Protein AF-A0A965WTU4-F1 (afdb_monomer)

Secondary structure (DSSP, 8-state):
--EEEEEEEEE-TT-TTS---TTTS-TTSSEEEEEEEEETT-SS-EEEEEEEEEEE-TTSSEEEEEEETGGGHHHHHHHHTTTTTTT---EEEEE-TTS-EE-TTTHHHHHHHHHHH---EEEEEEEEEEEB-GGGBT-EEEEEEEEEEESSHHHHHHHHHHHHHHHHHHHHHHHHHHHHHHHTSPPP-----

Sequence (193 aa):
MKAEILSVDCREPSDSMLPNIRYIKDPSNDYVIIFKVRPEEHDREHDIYVPIKIAYAEDGMVDIKNSKGLKSINDTILNELGFKKAGYNPQGAFEDEQGNIIQEDEIPFWLNMEIMNKQGFRVVVFVYKTEGTGDYAGKHFFRCSRFIYPNTEAGIAYAEKEYQKQLDYLEKQPQEIKQHKQTQQPKPVKRTI

Mean predicted aligned error: 11.01 Å

Nearest PDB structures (foldseek):
  2zfj-assembly1_A  TM=2.397E-01  e=9.054E-01  Mus musculus
  2n8x-assembly1_A  TM=3.040E-01  e=5.918E+00  Pseudomonas aeruginosa PAO1
  7cum-assembly1_A  TM=2.678E-01  e=6.287E+00  Homo sapiens
  6yfl-assembly1_AB  TM=2.841E-01  e=9.606E+00  Leviviridae sp.

pLDDT: mean 71.0, std 12.83, range [36.69, 91.44]

Radius of gyration: 20.38 Å; Cα contacts (8 Å, |Δi|>4): 317; chains: 1; bounding box: 65×51×56 Å

Foldseek 3Di:
DWKWQAWKAKDQLPDPPDPPDCVSNPNQFGIKIWGFMDDPPDPDTDTQIFGKHWDADPVRHTPCVPIPRLLCVQVSVCVVVPNVVVVAAEDEFEAELVRDTDDSVVSVVVVCCCVVPVQMKIKTKGWDWDQDDDVRGPPIHIYIYIYIFTPDPVSVVSSVVVNVVVVVVVVCVVVVVVVVVVVPDDDPPPDDD

Structure (mmCIF, N/CA/C/O backbone):
data_AF-A0A965WTU4-F1
#
_entry.id   AF-A0A965WTU4-F1
#
loop_
_atom_site.group_PDB
_atom_site.id
_atom_site.type_symbol
_atom_site.label_atom_id
_atom_site.label_alt_id
_atom_site.label_comp_id
_atom_site.label_asym_id
_atom_site.label_entity_id
_atom_site.label_seq_id
_atom_site.pdbx_PDB_ins_code
_atom_site.Cartn_x
_atom_site.Cartn_y
_atom_site.Cartn_z
_atom_site.occupancy
_atom_site.B_iso_or_equiv
_atom_site.auth_seq_id
_atom_site.auth_comp_id
_atom_site.auth_asym_id
_atom_site.auth_atom_id
_atom_site.pdbx_PDB_model_num
ATOM 1 N N . MET A 1 1 ? 7.354 0.899 -13.854 1.00 63.59 1 MET A N 1
ATOM 2 C CA . MET A 1 1 ? 6.298 1.798 -13.369 1.00 63.59 1 MET A CA 1
ATOM 3 C C . MET A 1 1 ? 6.494 1.899 -11.879 1.00 63.59 1 MET A C 1
ATOM 5 O O . MET A 1 1 ? 6.286 0.906 -11.200 1.00 63.59 1 MET A O 1
ATOM 9 N N . LYS A 1 2 ? 6.973 3.032 -11.383 1.00 68.62 2 LYS A N 1
ATOM 10 C CA . LYS A 1 2 ? 7.160 3.252 -9.944 1.00 68.62 2 LYS A CA 1
ATOM 11 C C . LYS A 1 2 ? 5.969 4.048 -9.410 1.00 68.62 2 LYS A C 1
ATOM 13 O O . LYS A 1 2 ? 5.208 4.599 -10.201 1.00 68.62 2 LYS A O 1
ATOM 18 N N . ALA A 1 3 ? 5.753 4.057 -8.103 1.00 72.56 3 ALA A N 1
ATOM 19 C CA . ALA A 1 3 ? 4.704 4.861 -7.495 1.00 72.56 3 ALA A CA 1
ATOM 20 C C . ALA A 1 3 ? 5.111 5.290 -6.088 1.00 72.56 3 ALA A C 1
ATOM 22 O O . ALA A 1 3 ? 5.545 4.488 -5.275 1.00 72.56 3 ALA A O 1
ATOM 23 N N . GLU A 1 4 ? 4.943 6.553 -5.755 1.00 71.00 4 GLU A N 1
ATOM 24 C CA . GLU A 1 4 ? 5.205 7.013 -4.401 1.00 71.00 4 GLU A CA 1
ATOM 25 C C . GLU A 1 4 ? 3.899 7.144 -3.625 1.00 71.00 4 GLU A C 1
ATOM 27 O O . GLU A 1 4 ? 2.984 7.809 -4.097 1.00 71.00 4 GLU A O 1
ATOM 32 N N . ILE A 1 5 ? 3.799 6.550 -2.433 1.00 71.50 5 ILE A N 1
ATOM 33 C CA . ILE A 1 5 ? 2.727 6.882 -1.493 1.00 71.50 5 ILE A CA 1
ATOM 34 C C . ILE A 1 5 ? 3.195 8.083 -0.667 1.00 71.50 5 ILE A C 1
ATOM 36 O O . ILE A 1 5 ? 4.012 7.965 0.246 1.00 71.50 5 ILE A O 1
ATOM 40 N N . LEU A 1 6 ? 2.641 9.243 -0.996 1.00 69.06 6 LEU A N 1
ATOM 41 C CA . LEU A 1 6 ? 2.946 10.544 -0.415 1.00 69.06 6 LEU A CA 1
ATOM 42 C C . LEU A 1 6 ? 2.544 10.623 1.061 1.00 69.06 6 LEU A C 1
ATOM 44 O O . LEU A 1 6 ? 3.269 11.201 1.868 1.00 69.06 6 LEU A O 1
ATOM 48 N N . SER A 1 7 ? 1.403 10.032 1.417 1.00 72.56 7 SER A N 1
ATOM 49 C CA . SER A 1 7 ? 0.932 9.940 2.797 1.00 72.56 7 SER A CA 1
ATOM 50 C C . SER A 1 7 ? -0.044 8.785 2.984 1.00 72.56 7 SER A C 1
ATOM 52 O O . SER A 1 7 ? -0.689 8.325 2.033 1.00 72.56 7 SER A O 1
ATOM 54 N N . VAL A 1 8 ? -0.173 8.348 4.235 1.00 74.12 8 VAL A N 1
ATOM 55 C CA . VAL A 1 8 ? -1.205 7.411 4.668 1.00 74.12 8 VAL A CA 1
ATOM 56 C C . VAL A 1 8 ? -2.074 8.057 5.734 1.00 74.12 8 VAL A C 1
ATOM 58 O O . VAL A 1 8 ? -1.563 8.521 6.747 1.00 74.12 8 VAL A O 1
ATOM 61 N N . ASP A 1 9 ? -3.380 8.084 5.478 1.00 76.50 9 ASP A N 1
ATOM 62 C CA . ASP A 1 9 ? -4.404 8.584 6.398 1.00 76.50 9 ASP A CA 1
ATOM 63 C C . ASP A 1 9 ? -5.313 7.440 6.852 1.00 76.50 9 ASP A C 1
ATOM 65 O O . ASP A 1 9 ? -5.625 6.536 6.076 1.00 76.50 9 ASP A O 1
ATOM 69 N N . CYS A 1 10 ? -5.818 7.522 8.082 1.00 80.06 10 CYS A N 1
ATOM 70 C CA . CYS A 1 10 ? -6.855 6.628 8.595 1.00 80.06 10 CYS A CA 1
ATOM 71 C C . CYS A 1 10 ? -8.123 7.419 8.916 1.00 80.06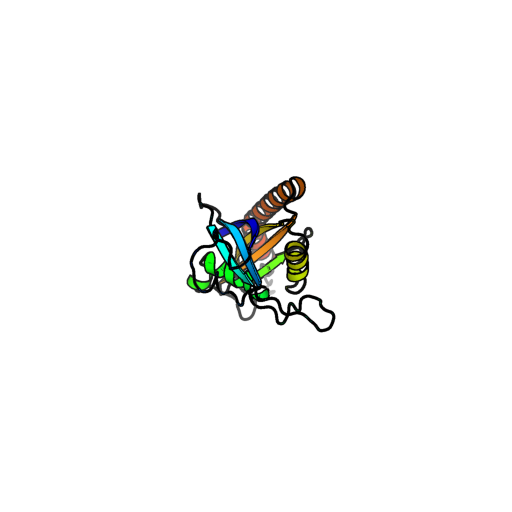 10 CYS A C 1
ATOM 73 O O . CYS A 1 10 ? -8.078 8.431 9.616 1.00 80.06 10 CYS A O 1
ATOM 75 N N . ARG A 1 11 ? -9.272 6.946 8.428 1.00 85.62 11 ARG A N 1
ATOM 76 C CA . ARG A 1 11 ? -10.581 7.565 8.680 1.00 85.62 11 ARG A CA 1
ATOM 77 C C . ARG A 1 11 ? -11.606 6.533 9.110 1.00 85.62 11 ARG A C 1
ATOM 79 O O . ARG A 1 11 ? -11.509 5.368 8.740 1.00 85.62 11 ARG A O 1
ATOM 86 N N . GLU A 1 12 ? -12.615 6.967 9.851 1.00 86.75 12 GLU A N 1
ATOM 87 C CA . GLU A 1 12 ? -13.789 6.132 10.104 1.00 86.75 12 GLU A CA 1
ATOM 88 C C . GLU A 1 12 ? -14.608 5.975 8.811 1.00 86.75 12 GLU A C 1
ATOM 90 O O . GLU A 1 12 ? -14.699 6.931 8.036 1.00 86.75 12 GLU A O 1
ATOM 95 N N . PRO A 1 13 ? -15.269 4.827 8.567 1.00 88.56 13 PRO A N 1
ATOM 96 C CA . PRO A 1 13 ? -16.118 4.637 7.381 1.00 88.56 13 PRO A CA 1
ATOM 97 C C . PRO A 1 13 ? -17.260 5.660 7.257 1.00 88.56 13 PRO A C 1
ATOM 99 O O . PRO A 1 13 ? -17.775 5.901 6.162 1.00 88.56 13 PRO A O 1
ATOM 102 N N . SER A 1 14 ? -17.654 6.259 8.382 1.00 89.12 14 SER A N 1
ATOM 103 C CA . SER A 1 14 ? -18.665 7.313 8.497 1.00 89.12 14 SER A CA 1
ATOM 104 C C . SER A 1 14 ? -18.178 8.688 8.015 1.00 89.12 14 SER A C 1
ATOM 106 O O . SER A 1 14 ? -19.013 9.569 7.794 1.00 89.12 14 SER A O 1
ATOM 108 N N . ASP A 1 15 ? -16.866 8.888 7.825 1.00 90.62 15 ASP A N 1
ATOM 109 C CA . ASP A 1 15 ? -16.281 10.187 7.484 1.00 90.62 15 ASP A CA 1
ATOM 110 C C . ASP A 1 15 ? -16.885 10.732 6.175 1.00 90.62 15 ASP A C 1
ATOM 112 O O . ASP A 1 15 ? -16.986 10.046 5.146 1.00 90.62 15 ASP A O 1
ATOM 116 N N . SER A 1 16 ? -17.338 11.986 6.217 1.00 89.94 16 SER A N 1
ATOM 117 C CA . SER A 1 16 ? -18.009 12.654 5.101 1.00 89.94 16 SER A CA 1
ATOM 118 C C . SER A 1 16 ? -17.078 12.923 3.917 1.00 89.94 16 SER A C 1
ATOM 120 O O . SER A 1 16 ? -17.563 12.996 2.790 1.00 89.94 16 SER A O 1
ATOM 122 N N . MET A 1 17 ? -15.764 12.991 4.147 1.00 87.50 17 MET A N 1
ATOM 123 C CA . MET A 1 17 ? -14.741 13.180 3.116 1.00 87.50 17 MET A CA 1
ATOM 124 C C . MET A 1 17 ? -14.465 11.906 2.311 1.00 87.50 17 MET A C 1
ATOM 126 O O . MET A 1 17 ? -13.904 11.984 1.220 1.00 87.50 17 MET A O 1
ATOM 130 N N . LEU A 1 18 ? -14.847 10.730 2.822 1.00 89.44 18 LEU A N 1
ATOM 131 C CA . LEU A 1 18 ? -14.709 9.484 2.072 1.00 89.44 18 LEU A CA 1
ATOM 132 C C . LEU A 1 18 ? -15.695 9.445 0.893 1.00 89.44 18 LEU A C 1
ATOM 134 O O . LEU A 1 18 ? -16.850 9.871 1.039 1.00 89.44 18 LEU A O 1
ATOM 138 N N . PRO A 1 19 ? -15.296 8.871 -0.258 1.00 91.44 19 PRO A N 1
ATOM 139 C CA . PRO A 1 19 ? -16.192 8.699 -1.394 1.00 91.44 19 PRO A CA 1
ATOM 140 C C . PRO A 1 19 ? -17.388 7.818 -1.012 1.00 91.44 19 PRO A C 1
ATOM 142 O O . PRO A 1 19 ? -17.275 6.889 -0.210 1.00 91.44 19 PRO A O 1
ATOM 145 N N . ASN A 1 20 ? -18.557 8.099 -1.594 1.00 89.75 20 ASN A N 1
ATOM 146 C CA . ASN A 1 20 ? -19.793 7.369 -1.297 1.00 89.75 20 ASN A CA 1
ATOM 147 C C . ASN A 1 20 ? -19.847 6.013 -2.023 1.00 89.75 20 ASN A C 1
ATOM 149 O O . ASN A 1 20 ? -20.665 5.786 -2.914 1.00 89.75 20 ASN A O 1
ATOM 153 N N . ILE A 1 21 ? -18.923 5.126 -1.660 1.00 90.75 21 ILE A N 1
ATOM 154 C CA . ILE A 1 21 ? -18.752 3.794 -2.232 1.00 90.75 21 ILE A CA 1
ATOM 155 C C . ILE A 1 21 ? -19.051 2.763 -1.144 1.00 90.75 21 ILE A C 1
ATOM 157 O O . ILE A 1 21 ? -18.452 2.788 -0.070 1.00 90.75 21 ILE A O 1
ATOM 161 N N . ARG A 1 22 ? -19.966 1.830 -1.437 1.00 87.31 22 ARG A N 1
ATOM 162 C CA . ARG A 1 22 ? -20.552 0.911 -0.445 1.00 87.31 22 ARG A CA 1
ATOM 163 C C . ARG A 1 22 ? -19.521 0.146 0.388 1.00 87.31 22 ARG A C 1
ATOM 165 O O . ARG A 1 22 ? -19.722 0.014 1.584 1.00 87.31 22 ARG A O 1
ATOM 172 N N . TYR A 1 23 ? -18.458 -0.370 -0.228 1.00 86.38 23 TYR A N 1
ATOM 173 C CA . TYR A 1 23 ? -17.460 -1.169 0.492 1.00 86.38 23 TYR A CA 1
ATOM 174 C C . TYR A 1 23 ? -16.507 -0.311 1.342 1.00 86.38 23 TYR A C 1
ATOM 176 O O . TYR A 1 23 ? -15.970 -0.799 2.330 1.00 86.38 23 TYR A O 1
ATOM 184 N N . ILE A 1 24 ? -16.307 0.959 0.969 1.00 88.75 24 ILE A N 1
ATOM 185 C CA . ILE A 1 24 ? -15.495 1.923 1.725 1.00 88.75 24 ILE A CA 1
ATOM 186 C C . ILE A 1 24 ? -16.276 2.387 2.953 1.00 88.75 24 ILE A C 1
ATOM 188 O O . ILE A 1 24 ? -15.752 2.364 4.059 1.00 88.75 24 ILE A O 1
ATOM 192 N N . LYS A 1 25 ? -17.551 2.745 2.765 1.00 88.50 25 LYS A N 1
ATOM 193 C CA . LYS A 1 25 ? -18.441 3.210 3.840 1.00 88.50 25 LYS A CA 1
ATOM 194 C C . LYS A 1 25 ? -19.176 2.081 4.567 1.00 88.50 25 LYS A C 1
ATOM 196 O O . LYS A 1 25 ? -20.210 2.326 5.183 1.00 88.50 25 LYS A O 1
ATOM 201 N N . ASP A 1 26 ? -18.695 0.842 4.465 1.00 90.19 26 ASP A N 1
ATOM 202 C CA . ASP A 1 26 ? -19.300 -0.279 5.181 1.00 90.19 26 ASP A CA 1
ATOM 203 C C . ASP A 1 26 ? -19.051 -0.090 6.691 1.00 90.19 26 ASP A C 1
ATOM 205 O O . ASP A 1 26 ? -17.892 -0.072 7.115 1.00 90.19 26 ASP A O 1
ATOM 209 N N . PRO A 1 27 ? -20.109 0.062 7.510 1.00 86.62 27 PRO A N 1
ATOM 210 C CA . PRO A 1 27 ? -19.978 0.345 8.938 1.00 86.62 27 PRO A CA 1
ATOM 211 C C . PRO A 1 27 ? -19.461 -0.853 9.746 1.00 86.62 27 PRO A C 1
ATOM 213 O O . PRO A 1 27 ? -19.238 -0.726 10.943 1.00 86.62 27 PRO A O 1
ATOM 216 N N . SER A 1 28 ? -19.313 -2.029 9.127 1.00 89.56 28 SER A N 1
ATOM 217 C CA . SER A 1 28 ? -18.683 -3.191 9.758 1.00 89.56 28 SER A CA 1
ATOM 218 C C . SER A 1 28 ? -17.153 -3.172 9.700 1.00 89.56 28 SER A C 1
ATOM 220 O O . SER A 1 28 ? -16.530 -4.061 10.289 1.00 89.56 28 SER A O 1
ATOM 222 N N . ASN A 1 29 ? -16.570 -2.204 8.982 1.00 89.94 29 ASN A N 1
ATOM 223 C CA . ASN A 1 29 ? -15.150 -1.878 9.039 1.00 89.94 29 ASN A CA 1
ATOM 224 C C . ASN A 1 29 ? -14.883 -0.948 10.226 1.00 89.94 29 ASN A C 1
ATOM 226 O O . ASN A 1 29 ? -15.713 -0.104 10.555 1.00 89.94 29 ASN A O 1
ATOM 230 N N . ASP A 1 30 ? -13.700 -1.059 10.812 1.00 86.69 30 ASP A N 1
ATOM 231 C CA . ASP A 1 30 ? -13.266 -0.174 11.892 1.00 86.69 30 ASP A CA 1
ATOM 232 C C . ASP A 1 30 ? -12.673 1.119 11.319 1.00 86.69 30 ASP A C 1
ATOM 234 O O . ASP A 1 30 ? -12.970 2.215 11.791 1.00 86.69 30 ASP A O 1
ATOM 238 N N . TYR A 1 31 ? -11.890 1.000 10.241 1.00 85.88 31 TYR A N 1
ATOM 239 C CA . TYR A 1 31 ? -11.229 2.131 9.591 1.00 85.88 31 TYR A CA 1
ATOM 240 C C . TYR A 1 31 ? -11.162 1.948 8.075 1.00 85.88 31 TYR A C 1
ATOM 242 O O . TYR A 1 31 ? -11.238 0.841 7.545 1.00 85.88 31 TYR A O 1
ATOM 250 N N . VAL A 1 32 ? -10.949 3.049 7.368 1.00 87.19 32 VAL A N 1
ATOM 251 C CA . VAL A 1 32 ? -10.505 3.081 5.979 1.00 87.19 32 VAL A CA 1
ATOM 252 C C . VAL A 1 32 ? -9.133 3.726 5.956 1.00 87.19 32 VAL A C 1
ATOM 254 O O . VAL A 1 32 ? -8.981 4.885 6.346 1.00 87.19 32 VAL A O 1
ATOM 257 N N . ILE A 1 33 ? -8.148 2.974 5.476 1.00 84.31 33 ILE A N 1
ATOM 258 C CA . ILE A 1 33 ? -6.811 3.494 5.217 1.00 84.31 33 ILE A CA 1
ATOM 259 C C . ILE A 1 33 ? -6.786 4.068 3.807 1.00 84.31 33 ILE A C 1
ATOM 261 O O . ILE A 1 33 ? -7.221 3.418 2.854 1.00 84.31 33 ILE A O 1
ATOM 265 N N . ILE A 1 34 ? -6.278 5.285 3.676 1.00 86.00 34 ILE A N 1
ATOM 266 C CA . ILE A 1 34 ? -6.146 5.999 2.415 1.00 86.00 34 ILE A CA 1
ATOM 267 C C . ILE A 1 34 ? -4.663 6.151 2.129 1.00 86.00 34 ILE A C 1
ATOM 269 O O . ILE A 1 34 ? -3.956 6.838 2.859 1.00 86.00 34 ILE A O 1
ATOM 273 N N . PHE A 1 35 ? -4.206 5.536 1.047 1.00 83.00 35 PHE A N 1
ATOM 274 C CA . PHE A 1 35 ? -2.865 5.743 0.524 1.00 83.00 35 PHE A CA 1
ATOM 275 C C . PHE A 1 35 ? -2.954 6.799 -0.576 1.00 83.00 35 PHE A C 1
ATOM 277 O O . PHE A 1 35 ? -3.576 6.555 -1.611 1.00 83.00 35 PHE A O 1
ATOM 284 N N . LYS A 1 36 ? -2.354 7.972 -0.359 1.00 84.62 36 LYS A N 1
ATOM 285 C CA . LYS A 1 36 ? -2.228 9.006 -1.394 1.00 84.62 36 LYS A CA 1
ATOM 286 C C . LYS A 1 36 ? -1.036 8.679 -2.268 1.00 84.62 36 LYS A C 1
ATOM 288 O O . LYS A 1 36 ? 0.089 8.737 -1.791 1.00 84.62 36 LYS A O 1
ATOM 293 N N . VAL A 1 37 ? -1.262 8.308 -3.521 1.00 82.44 37 VAL A N 1
ATOM 294 C CA . VAL A 1 37 ? -0.235 7.728 -4.393 1.00 82.44 37 VAL A CA 1
ATOM 295 C C . VAL A 1 37 ? -0.002 8.585 -5.624 1.00 82.44 37 VAL A C 1
ATOM 297 O O . VAL A 1 37 ? -0.946 9.021 -6.270 1.00 82.44 37 VAL A O 1
ATOM 300 N N . ARG A 1 38 ? 1.254 8.770 -6.014 1.00 80.50 38 ARG A N 1
ATOM 301 C CA . ARG A 1 38 ? 1.642 9.365 -7.289 1.00 80.50 38 ARG A CA 1
ATOM 302 C C . ARG A 1 38 ? 2.455 8.355 -8.097 1.00 80.50 38 ARG A C 1
ATOM 304 O O . ARG A 1 38 ? 3.614 8.102 -7.765 1.00 80.50 38 ARG A O 1
ATOM 311 N N . PRO A 1 39 ? 1.868 7.739 -9.133 1.00 78.38 39 PRO A N 1
ATOM 312 C CA . PRO A 1 39 ? 2.630 6.945 -10.081 1.00 78.38 39 PRO A CA 1
ATOM 313 C C . PRO A 1 39 ? 3.686 7.803 -10.790 1.00 78.38 39 PRO A C 1
ATOM 315 O O . PRO A 1 39 ? 3.459 8.969 -11.104 1.00 78.38 39 PRO A O 1
ATOM 318 N N . GLU A 1 40 ? 4.843 7.213 -11.054 1.00 70.88 40 GLU A N 1
ATOM 319 C CA . GLU A 1 40 ? 5.888 7.798 -11.890 1.00 70.88 40 GLU A CA 1
ATOM 320 C C . GLU A 1 40 ? 5.308 8.114 -13.274 1.00 70.88 40 GLU A C 1
ATOM 322 O O . GLU A 1 40 ? 4.549 7.309 -13.811 1.00 70.88 40 GLU A O 1
ATOM 327 N N . GLU A 1 41 ? 5.656 9.277 -13.834 1.00 68.50 41 GLU A N 1
ATOM 328 C CA . GLU A 1 41 ? 5.136 9.799 -15.116 1.00 68.50 41 GLU A CA 1
ATOM 329 C C . GLU A 1 41 ? 3.667 10.264 -15.089 1.00 68.50 41 GLU A C 1
ATOM 331 O O . GLU A 1 41 ? 3.143 10.705 -16.113 1.00 68.50 41 GLU A O 1
ATOM 336 N N . HIS A 1 42 ? 2.995 10.217 -13.934 1.00 71.00 42 HIS A N 1
ATOM 337 C CA . HIS A 1 42 ? 1.652 10.766 -13.768 1.00 71.00 42 HIS A CA 1
ATOM 338 C C . HIS A 1 42 ? 1.692 12.106 -13.025 1.00 71.00 42 HIS A C 1
ATOM 340 O O . HIS A 1 42 ? 2.147 12.193 -11.887 1.00 71.00 42 HIS A O 1
ATOM 346 N N . ASP A 1 43 ? 1.098 13.139 -13.626 1.00 68.75 43 ASP A N 1
ATOM 347 C CA . ASP A 1 43 ? 0.964 14.466 -13.003 1.00 68.75 43 ASP A CA 1
ATOM 348 C C . ASP A 1 43 ? -0.102 14.514 -11.889 1.00 68.75 43 ASP A C 1
ATOM 350 O O . ASP A 1 43 ? -0.319 15.557 -11.271 1.00 68.75 43 ASP A O 1
ATOM 354 N N . ARG A 1 44 ? -0.829 13.411 -11.655 1.00 75.25 44 ARG A N 1
ATOM 355 C CA . ARG A 1 44 ? -1.971 13.358 -10.732 1.00 75.25 44 ARG A CA 1
ATOM 356 C C . ARG A 1 44 ? -1.747 12.383 -9.588 1.00 75.25 44 ARG A C 1
ATOM 358 O O . ARG A 1 44 ? -1.215 11.291 -9.766 1.00 75.25 44 ARG A O 1
ATOM 365 N N . GLU A 1 45 ? -2.235 12.793 -8.426 1.00 83.56 45 GLU A N 1
ATOM 366 C CA . GLU A 1 45 ? -2.353 11.948 -7.245 1.00 83.56 45 GLU A CA 1
ATOM 367 C C . GLU A 1 45 ? -3.606 11.074 -7.337 1.00 83.56 45 GLU A C 1
ATOM 369 O O . GLU A 1 45 ? -4.641 11.468 -7.883 1.00 83.56 45 GLU A O 1
ATOM 374 N N . HIS A 1 46 ? -3.488 9.874 -6.791 1.00 85.06 46 HIS A N 1
ATOM 375 C CA . HIS A 1 46 ? -4.496 8.836 -6.767 1.00 85.06 46 HIS A CA 1
ATOM 376 C C . HIS A 1 46 ? -4.682 8.364 -5.332 1.00 85.06 46 HIS A C 1
ATOM 378 O O . HIS A 1 46 ? -3.735 7.913 -4.694 1.00 85.06 46 HIS A O 1
ATOM 384 N N . ASP A 1 47 ? -5.911 8.423 -4.839 1.00 88.31 47 ASP A N 1
ATOM 385 C CA . ASP A 1 47 ? -6.245 7.884 -3.527 1.00 88.31 47 ASP A CA 1
ATOM 386 C C . ASP A 1 47 ? -6.611 6.399 -3.668 1.00 88.31 47 ASP A C 1
ATOM 388 O O . ASP A 1 47 ? -7.539 6.035 -4.395 1.00 88.31 47 ASP A O 1
ATOM 392 N N . ILE A 1 48 ? -5.878 5.536 -2.965 1.00 87.62 48 ILE A N 1
ATOM 393 C CA . ILE A 1 48 ? -6.155 4.102 -2.863 1.00 87.62 48 ILE A CA 1
ATOM 394 C C . ILE A 1 48 ? -6.779 3.835 -1.496 1.00 87.62 48 ILE A C 1
ATOM 396 O O . ILE A 1 48 ? -6.156 4.069 -0.461 1.00 87.62 48 ILE A O 1
ATOM 400 N N . TYR A 1 49 ? -8.009 3.327 -1.495 1.00 89.19 49 TYR A N 1
ATOM 401 C CA . TYR A 1 49 ? -8.784 3.085 -0.279 1.00 89.19 49 TYR A CA 1
ATOM 402 C C . TYR A 1 49 ? -8.742 1.609 0.108 1.00 89.19 49 TYR A C 1
ATOM 404 O O . TYR A 1 49 ? -9.160 0.743 -0.665 1.00 89.19 49 TYR A O 1
ATOM 412 N N . VAL A 1 50 ? -8.301 1.323 1.330 1.00 88.19 50 VAL A N 1
ATOM 413 C CA . VAL A 1 50 ? -8.267 -0.025 1.901 1.00 88.19 50 VAL A CA 1
ATOM 414 C C . VAL A 1 50 ? -9.145 -0.050 3.153 1.00 88.19 50 VAL A C 1
ATOM 416 O O . VAL A 1 50 ? -8.725 0.430 4.205 1.00 88.19 50 VAL A O 1
ATOM 419 N N . PRO A 1 51 ? -10.372 -0.590 3.067 1.00 89.25 51 PRO A N 1
ATOM 420 C CA . PRO A 1 51 ? -11.202 -0.798 4.243 1.00 89.25 51 PRO A CA 1
ATOM 421 C C . PRO A 1 51 ? -10.601 -1.890 5.129 1.00 89.25 51 PRO A C 1
ATOM 423 O O . PRO A 1 51 ? -10.234 -2.966 4.645 1.00 89.25 51 PRO A O 1
ATOM 426 N N . ILE A 1 52 ? -10.511 -1.605 6.424 1.00 85.50 52 ILE A N 1
ATOM 427 C CA . ILE A 1 52 ? -9.906 -2.462 7.436 1.00 85.50 52 ILE A CA 1
ATOM 428 C C . ILE A 1 52 ? -10.958 -2.871 8.451 1.00 85.50 52 ILE A C 1
ATOM 430 O O . ILE A 1 52 ? -11.669 -2.036 9.008 1.00 85.50 52 ILE A O 1
ATOM 434 N N . LYS A 1 53 ? -10.986 -4.170 8.735 1.00 88.00 53 LYS A N 1
ATOM 435 C CA . LYS A 1 53 ? -11.699 -4.716 9.882 1.00 88.00 53 LYS A CA 1
ATOM 436 C C . LYS A 1 53 ? -10.698 -5.372 10.816 1.00 88.00 53 LYS A C 1
ATOM 438 O O . LYS A 1 53 ? -10.068 -6.358 10.428 1.00 88.00 53 LYS A O 1
ATOM 443 N N . ILE A 1 54 ? -10.561 -4.830 12.012 1.00 81.31 54 ILE A N 1
ATOM 444 C CA . ILE A 1 54 ? -9.648 -5.290 13.043 1.00 81.31 54 ILE A CA 1
ATOM 445 C C . ILE A 1 54 ? -10.297 -6.451 13.793 1.00 81.31 54 ILE A C 1
ATOM 447 O O . ILE A 1 54 ? -11.432 -6.387 14.261 1.00 81.31 54 ILE A O 1
ATOM 451 N N . ALA A 1 55 ? -9.560 -7.549 13.884 1.00 85.25 55 ALA A N 1
ATOM 452 C CA . ALA A 1 55 ? -9.807 -8.580 14.873 1.00 85.25 55 ALA A CA 1
ATOM 453 C C . ALA A 1 55 ? -8.880 -8.329 16.063 1.00 85.25 55 ALA A C 1
ATOM 455 O O . ALA A 1 55 ? -7.767 -7.836 15.886 1.00 85.25 55 ALA A O 1
ATOM 456 N N . TYR A 1 56 ? -9.326 -8.695 17.258 1.00 82.31 56 TYR A N 1
ATOM 457 C CA . TYR A 1 56 ? -8.519 -8.623 18.471 1.00 82.31 56 TYR A CA 1
ATOM 458 C C . TYR A 1 56 ? -8.265 -10.036 18.996 1.00 82.31 56 TYR A C 1
ATOM 460 O O . TYR A 1 56 ? -9.153 -10.891 18.935 1.00 82.31 56 TYR A O 1
ATOM 468 N N . ALA A 1 57 ? -7.050 -10.275 19.478 1.00 81.25 57 ALA A N 1
ATOM 469 C CA . ALA A 1 57 ? -6.662 -11.489 20.178 1.00 81.25 57 ALA A CA 1
ATOM 470 C C . ALA A 1 57 ? -7.169 -11.461 21.633 1.00 81.25 57 ALA A C 1
ATOM 472 O O . ALA A 1 57 ? -7.674 -10.446 22.117 1.00 81.25 57 ALA A O 1
ATOM 473 N N . GLU A 1 58 ? -7.047 -12.586 22.342 1.00 84.31 58 GLU A N 1
ATOM 474 C CA . GLU A 1 58 ? -7.520 -12.719 23.732 1.00 84.31 58 GLU A CA 1
ATOM 475 C C . GLU A 1 58 ? -6.817 -11.762 24.709 1.00 84.31 58 GLU A C 1
ATOM 477 O O . GLU A 1 58 ? -7.403 -11.362 25.713 1.00 84.31 58 GLU A O 1
ATOM 482 N N . ASP A 1 59 ? -5.584 -11.360 24.402 1.00 79.62 59 ASP A N 1
ATOM 483 C CA . ASP A 1 59 ? -4.800 -10.388 25.169 1.00 79.62 59 ASP A CA 1
ATOM 484 C C . ASP A 1 59 ? -5.159 -8.922 24.851 1.00 79.62 59 ASP A C 1
ATOM 486 O O . ASP A 1 59 ? -4.560 -8.001 25.405 1.00 79.62 59 ASP A O 1
ATOM 490 N N . GLY A 1 60 ? -6.145 -8.694 23.975 1.00 71.25 60 GLY A N 1
ATOM 491 C CA . GLY A 1 60 ? -6.588 -7.367 23.552 1.00 71.25 60 GLY A CA 1
ATOM 492 C C . GLY A 1 60 ? -5.696 -6.713 22.495 1.00 71.25 60 GLY A C 1
ATOM 493 O O . GLY A 1 60 ? -5.988 -5.592 22.074 1.00 71.25 60 GLY A O 1
ATOM 494 N N . MET A 1 61 ? -4.640 -7.388 22.032 1.00 72.62 61 MET A N 1
ATOM 495 C CA . MET A 1 61 ? -3.825 -6.912 20.917 1.00 72.62 61 MET A CA 1
ATOM 496 C C . MET A 1 61 ? -4.533 -7.139 19.581 1.00 72.62 61 MET A C 1
ATOM 498 O O . MET A 1 61 ? -5.405 -7.998 19.447 1.00 72.62 61 MET A O 1
ATOM 502 N N . VAL A 1 62 ? -4.150 -6.371 18.561 1.00 73.31 62 VAL A N 1
ATOM 503 C CA . VAL A 1 62 ? -4.657 -6.565 17.198 1.00 73.31 62 VAL A CA 1
ATOM 504 C C . VAL A 1 62 ? -4.242 -7.946 16.683 1.00 73.31 62 VAL A C 1
ATOM 506 O O . VAL A 1 62 ? -3.059 -8.234 16.508 1.00 73.31 62 VAL A O 1
ATOM 509 N N . ASP A 1 63 ? -5.228 -8.787 16.379 1.00 77.50 63 ASP A N 1
ATOM 510 C CA . ASP A 1 63 ? -5.035 -10.049 15.677 1.00 77.50 63 ASP A CA 1
ATOM 511 C C . ASP A 1 63 ? -4.958 -9.784 14.175 1.00 77.50 63 ASP A C 1
ATOM 513 O O . ASP A 1 63 ? -5.936 -9.801 13.420 1.00 77.50 63 ASP A O 1
ATOM 517 N N . ILE A 1 64 ? -3.733 -9.559 13.731 1.00 70.88 64 ILE A N 1
ATOM 518 C CA . ILE A 1 64 ? -3.356 -9.338 12.338 1.00 70.88 64 ILE A CA 1
ATOM 519 C C . ILE A 1 64 ? -3.839 -10.480 11.446 1.00 70.88 64 ILE A C 1
ATOM 521 O O . ILE A 1 64 ? -4.2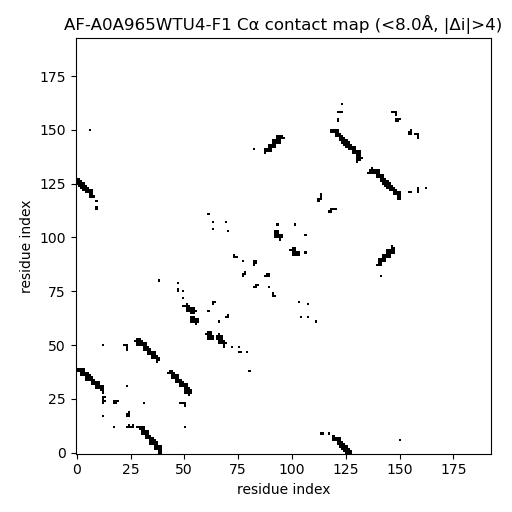50 -10.265 10.301 1.00 70.88 64 ILE A O 1
ATOM 525 N N . LYS A 1 65 ? -3.759 -11.721 11.942 1.00 72.75 65 LYS A N 1
ATOM 526 C CA . LYS A 1 65 ? -4.045 -12.898 11.130 1.00 72.75 65 LYS A CA 1
ATOM 527 C C . LYS A 1 65 ? -5.516 -12.916 10.725 1.00 72.75 65 LYS A C 1
ATOM 529 O O . LYS A 1 65 ? -5.829 -13.315 9.599 1.00 72.75 65 LYS A O 1
ATOM 534 N N . ASN A 1 66 ? -6.382 -12.487 11.630 1.00 81.44 66 ASN A N 1
ATOM 535 C CA . ASN A 1 66 ? -7.824 -12.510 11.442 1.00 81.44 66 ASN A CA 1
ATOM 536 C C . ASN A 1 66 ? -8.408 -11.149 11.032 1.00 81.44 66 ASN A C 1
ATOM 538 O O . ASN A 1 66 ? -9.554 -11.088 10.580 1.00 81.44 66 ASN A O 1
ATOM 542 N N . SER A 1 67 ? -7.612 -10.080 11.098 1.00 79.75 67 SER A N 1
ATOM 543 C CA . SER A 1 67 ? -7.971 -8.761 10.580 1.00 79.75 67 SER A CA 1
ATOM 544 C C . SER A 1 67 ? -8.060 -8.760 9.050 1.00 79.75 67 SER A C 1
ATOM 546 O O . SER A 1 67 ? -7.164 -9.228 8.341 1.00 79.75 67 SER A O 1
ATOM 548 N N . LYS A 1 68 ? -9.153 -8.214 8.515 1.00 85.25 68 LYS A N 1
ATOM 549 C CA . LYS A 1 68 ? -9.371 -8.085 7.068 1.00 85.25 68 LYS A CA 1
ATOM 550 C C . LYS A 1 68 ? -8.812 -6.763 6.559 1.00 85.25 68 LYS A C 1
ATOM 552 O O . LYS A 1 68 ? -8.788 -5.769 7.277 1.00 85.25 68 LYS A O 1
ATOM 557 N N . GLY A 1 69 ? -8.381 -6.754 5.301 1.00 80.00 69 GLY A N 1
ATOM 558 C CA . GLY A 1 69 ? -7.835 -5.567 4.645 1.00 80.00 69 GLY A CA 1
ATOM 559 C C . GLY A 1 69 ? -6.329 -5.396 4.857 1.00 80.00 69 GLY A C 1
ATOM 560 O O . GLY A 1 69 ? -5.627 -5.156 3.879 1.00 80.00 69 GLY A O 1
ATOM 561 N N . LEU A 1 70 ? -5.816 -5.633 6.074 1.00 73.50 70 LEU A N 1
ATOM 562 C CA . LEU A 1 70 ? -4.390 -5.455 6.408 1.00 73.50 70 LEU A CA 1
ATOM 563 C C . LEU A 1 70 ? -3.472 -6.337 5.551 1.00 73.50 70 LEU A C 1
ATOM 565 O O . LEU A 1 70 ? -2.547 -5.846 4.912 1.00 73.50 70 LEU A O 1
ATOM 569 N N . LYS A 1 71 ? -3.786 -7.631 5.446 1.00 71.94 71 LYS A N 1
ATOM 570 C CA . LYS A 1 71 ? -3.017 -8.586 4.626 1.00 71.94 71 LYS A CA 1
ATOM 571 C C . LYS A 1 71 ? -3.085 -8.312 3.127 1.00 71.94 71 LYS A C 1
ATOM 573 O O . LYS A 1 71 ? -2.234 -8.756 2.370 1.00 71.94 71 LYS A O 1
ATOM 578 N N . SER A 1 72 ? -4.132 -7.624 2.684 1.00 75.56 72 SER A N 1
ATOM 579 C CA . SER A 1 72 ? -4.381 -7.371 1.267 1.00 75.56 72 SER A CA 1
ATOM 580 C C . SER A 1 72 ? -3.878 -6.010 0.804 1.00 75.56 72 SER A C 1
ATOM 582 O O . SER A 1 72 ? -4.064 -5.701 -0.363 1.00 75.56 72 SER A O 1
ATOM 584 N N . ILE A 1 73 ? -3.239 -5.196 1.655 1.00 77.25 73 ILE A N 1
ATOM 585 C CA . ILE A 1 73 ? -2.731 -3.867 1.264 1.00 77.25 73 ILE A CA 1
ATOM 586 C C . ILE A 1 73 ? -1.826 -3.966 0.028 1.00 77.25 73 ILE A C 1
ATOM 588 O O . ILE A 1 73 ? -1.994 -3.192 -0.913 1.00 77.25 73 ILE A O 1
ATOM 592 N N . ASN A 1 74 ? -0.934 -4.963 -0.004 1.00 74.69 74 ASN A N 1
ATOM 593 C CA . ASN A 1 74 ? -0.049 -5.261 -1.136 1.00 74.69 74 ASN A CA 1
ATOM 594 C C . ASN A 1 74 ? -0.849 -5.406 -2.427 1.00 74.69 74 ASN A C 1
ATOM 596 O O . ASN A 1 74 ? -0.640 -4.690 -3.405 1.00 74.69 74 ASN A O 1
ATOM 600 N N . ASP A 1 75 ? -1.794 -6.334 -2.382 1.00 76.88 75 ASP A N 1
ATOM 601 C CA . ASP A 1 75 ? -2.642 -6.695 -3.500 1.00 76.88 75 ASP A CA 1
ATOM 602 C C . ASP A 1 75 ? -3.536 -5.539 -3.931 1.00 76.88 75 ASP A C 1
ATOM 604 O O . ASP A 1 75 ? -3.698 -5.323 -5.128 1.00 76.88 75 ASP A O 1
ATOM 608 N N . THR A 1 76 ? -4.089 -4.776 -2.989 1.00 82.00 76 THR A N 1
ATOM 609 C CA . THR A 1 76 ? -4.938 -3.624 -3.285 1.00 82.00 76 THR A CA 1
ATOM 610 C C . THR A 1 76 ? -4.142 -2.537 -3.992 1.00 82.00 76 THR A C 1
ATOM 612 O O . THR A 1 76 ? -4.553 -2.111 -5.067 1.00 82.00 76 THR A O 1
ATOM 615 N N . ILE A 1 77 ? -2.971 -2.150 -3.473 1.00 78.31 77 ILE A N 1
ATOM 616 C CA . ILE A 1 77 ? -2.108 -1.156 -4.126 1.00 78.31 77 ILE A CA 1
ATOM 617 C C . ILE A 1 77 ? -1.731 -1.629 -5.537 1.00 78.31 77 ILE A C 1
ATOM 619 O O . ILE A 1 77 ? -1.889 -0.892 -6.506 1.00 78.31 77 ILE A O 1
ATOM 623 N N . LEU A 1 78 ? -1.298 -2.882 -5.689 1.00 77.69 78 LEU A N 1
ATOM 624 C CA . LEU A 1 78 ? -0.906 -3.435 -6.990 1.00 77.69 78 LEU A CA 1
ATOM 625 C C . LEU A 1 78 ? -2.075 -3.535 -7.984 1.00 77.69 78 LEU A C 1
ATOM 627 O O . LEU A 1 78 ? -1.883 -3.349 -9.189 1.00 77.69 78 LEU A O 1
ATOM 631 N N . ASN A 1 79 ? -3.281 -3.834 -7.499 1.00 81.06 79 ASN A N 1
ATOM 632 C CA . ASN A 1 79 ? -4.494 -3.881 -8.312 1.00 81.06 79 ASN A CA 1
ATOM 633 C C . ASN A 1 79 ? -4.905 -2.498 -8.801 1.00 81.06 79 ASN A C 1
ATOM 635 O O . ASN A 1 79 ? -5.211 -2.346 -9.985 1.00 81.06 79 ASN A O 1
ATOM 639 N N . GLU A 1 80 ? -4.910 -1.514 -7.902 1.00 81.94 80 GLU A N 1
ATOM 640 C CA . GLU A 1 80 ? -5.281 -0.133 -8.213 1.00 81.94 80 GLU A CA 1
ATOM 641 C C . GLU A 1 80 ? -4.263 0.523 -9.153 1.00 81.94 80 GLU A C 1
ATOM 643 O O . GLU A 1 80 ? -4.648 1.237 -10.075 1.00 81.94 80 GLU A O 1
ATOM 648 N N . LEU A 1 81 ? -2.978 0.170 -9.035 1.00 77.69 81 LEU A N 1
ATOM 649 C CA . LEU A 1 81 ? -1.947 0.546 -10.010 1.00 77.69 81 LEU A CA 1
ATOM 650 C C . LEU A 1 81 ? -2.047 -0.226 -11.349 1.00 77.69 81 LEU A C 1
ATOM 652 O O . LEU A 1 81 ? -1.267 0.019 -12.263 1.00 77.69 81 LEU A O 1
ATOM 656 N N . GLY A 1 82 ? -3.007 -1.148 -11.503 1.00 73.75 82 GLY A N 1
ATOM 657 C CA . GLY A 1 82 ? -3.338 -1.798 -12.778 1.00 73.75 82 GLY A CA 1
ATOM 658 C C . GLY A 1 82 ? -2.541 -3.063 -13.120 1.00 73.75 82 GLY A C 1
ATOM 659 O O . GLY A 1 82 ? -2.753 -3.647 -14.186 1.00 73.75 82 GLY A O 1
ATOM 660 N N . PHE A 1 83 ? -1.672 -3.554 -12.233 1.00 70.56 83 PHE A N 1
ATOM 661 C CA . PHE A 1 83 ? -0.740 -4.639 -12.566 1.00 70.56 83 PHE A CA 1
ATOM 662 C C . PHE A 1 83 ? -1.399 -6.015 -12.716 1.00 70.56 83 PHE A C 1
ATOM 664 O O . PHE A 1 83 ? -1.062 -6.742 -13.654 1.00 70.56 83 PHE A O 1
ATOM 671 N N . LYS A 1 84 ? -2.369 -6.382 -11.861 1.00 68.00 84 LYS A N 1
ATOM 672 C CA . LYS A 1 84 ? -3.097 -7.660 -12.033 1.00 68.00 84 LYS A CA 1
ATOM 673 C C . LYS A 1 84 ? -3.928 -7.679 -13.318 1.00 68.00 84 LYS A C 1
ATOM 675 O O . LYS A 1 84 ? -4.013 -8.714 -13.973 1.00 68.00 84 LYS A O 1
ATOM 680 N N . LYS A 1 85 ? -4.497 -6.535 -13.726 1.00 69.56 85 LYS A N 1
ATOM 681 C CA . LYS A 1 85 ? -5.263 -6.419 -14.984 1.00 69.56 85 LYS A CA 1
ATOM 682 C C . LYS A 1 85 ? -4.387 -6.642 -16.219 1.00 69.56 85 LYS A C 1
ATOM 684 O O . LYS A 1 85 ? -4.886 -7.093 -17.242 1.00 69.56 85 LYS A O 1
ATOM 689 N N . ALA A 1 86 ? -3.087 -6.379 -16.108 1.00 66.31 86 ALA A N 1
ATOM 690 C CA . ALA A 1 86 ? -2.116 -6.612 -17.168 1.00 66.31 86 ALA A CA 1
ATOM 691 C C . ALA A 1 86 ? -1.642 -8.083 -17.271 1.00 66.31 86 ALA A C 1
ATOM 693 O O . ALA A 1 86 ? -0.759 -8.376 -18.072 1.00 66.31 86 ALA A O 1
ATOM 694 N N . GLY A 1 87 ? -2.214 -9.013 -16.490 1.00 64.94 87 GLY A N 1
ATOM 695 C CA . GLY A 1 87 ? -1.925 -10.453 -16.581 1.00 64.94 87 GLY A CA 1
ATOM 696 C C . GLY A 1 87 ? -0.599 -10.883 -15.948 1.00 64.94 87 GLY A C 1
ATOM 697 O O . GLY A 1 87 ? -0.155 -12.013 -16.145 1.00 64.94 87 GLY A O 1
ATOM 698 N N . TYR A 1 88 ? 0.039 -9.996 -15.186 1.00 66.00 88 TYR A N 1
ATOM 699 C CA . TYR A 1 88 ? 1.251 -10.303 -14.437 1.00 66.00 88 TYR A CA 1
ATOM 700 C C . TYR A 1 88 ? 0.899 -10.841 -13.048 1.00 66.00 88 TYR A C 1
ATOM 702 O O . TYR A 1 88 ? -0.165 -10.536 -12.510 1.00 66.00 88 TYR A O 1
ATOM 710 N N . ASN A 1 89 ? 1.811 -11.615 -12.454 1.00 67.06 89 ASN A N 1
ATOM 711 C CA . ASN A 1 89 ? 1.704 -12.072 -11.068 1.00 67.06 89 ASN A CA 1
ATOM 712 C C . ASN A 1 89 ? 2.621 -11.211 -10.177 1.00 67.06 89 ASN A C 1
ATOM 714 O O . ASN A 1 89 ? 3.784 -11.577 -9.983 1.00 67.06 89 ASN A O 1
ATOM 718 N N . PRO A 1 90 ? 2.180 -10.015 -9.742 1.00 67.75 90 PRO A N 1
ATOM 719 C CA . PRO A 1 90 ? 3.017 -9.127 -8.956 1.00 67.75 90 PRO A CA 1
ATOM 720 C C . PRO A 1 90 ? 3.216 -9.691 -7.545 1.00 67.75 90 PRO A C 1
ATOM 722 O O . PRO A 1 90 ? 2.275 -10.185 -6.929 1.00 67.75 90 PRO A O 1
ATOM 725 N N . GLN A 1 91 ? 4.434 -9.593 -7.026 1.00 66.25 91 GLN A N 1
ATOM 726 C CA . GLN A 1 91 ? 4.762 -9.914 -5.640 1.00 66.25 91 GLN A CA 1
ATOM 727 C C . GLN A 1 91 ? 5.274 -8.654 -4.957 1.00 66.25 91 GLN A C 1
ATOM 729 O O . GLN A 1 91 ? 6.153 -7.976 -5.488 1.00 66.25 91 GLN A O 1
ATOM 734 N N . GLY A 1 92 ? 4.702 -8.323 -3.803 1.00 64.56 92 GLY A N 1
ATOM 735 C CA . GLY A 1 92 ? 5.109 -7.177 -3.003 1.00 64.56 92 GLY A CA 1
ATOM 736 C C . GLY A 1 92 ? 5.815 -7.600 -1.727 1.00 64.56 92 GLY A C 1
ATOM 737 O O . GLY A 1 92 ? 5.374 -8.531 -1.068 1.00 64.56 92 GLY A O 1
ATOM 738 N N . ALA A 1 93 ? 6.869 -6.875 -1.385 1.00 63.56 93 ALA A N 1
ATOM 739 C CA . ALA A 1 93 ? 7.595 -6.946 -0.134 1.00 63.56 93 ALA A CA 1
ATOM 740 C C . ALA A 1 93 ? 7.707 -5.535 0.451 1.00 63.56 93 ALA A C 1
ATOM 742 O O . ALA A 1 93 ? 7.720 -4.541 -0.285 1.00 63.56 93 ALA A O 1
ATOM 743 N N . PHE A 1 94 ? 7.761 -5.454 1.773 1.00 62.81 94 PHE A N 1
ATOM 744 C CA . PHE A 1 94 ? 8.238 -4.258 2.451 1.00 62.81 94 PHE A CA 1
ATOM 745 C C . PHE A 1 94 ? 9.736 -4.409 2.670 1.00 62.81 94 PHE A C 1
ATOM 747 O O . PHE A 1 94 ? 10.226 -5.529 2.764 1.00 62.81 94 PHE A O 1
ATOM 754 N N . GLU A 1 95 ? 10.458 -3.304 2.692 1.00 61.31 95 GLU A N 1
ATOM 755 C CA . GLU A 1 95 ? 11.892 -3.266 2.931 1.00 61.31 95 GLU A CA 1
ATOM 756 C C . GLU A 1 95 ? 12.173 -2.294 4.076 1.00 61.31 95 GLU A C 1
ATOM 758 O O . GLU A 1 95 ? 11.550 -1.230 4.166 1.00 61.31 95 GLU A O 1
ATOM 763 N N . ASP A 1 96 ? 13.065 -2.693 4.980 1.00 61.09 96 ASP A N 1
ATOM 764 C CA . ASP A 1 96 ? 13.534 -1.837 6.064 1.00 61.09 96 ASP A CA 1
ATOM 765 C C . ASP A 1 96 ? 14.545 -0.804 5.543 1.00 61.09 96 ASP A C 1
ATOM 767 O O . ASP A 1 96 ? 14.918 -0.782 4.366 1.00 61.09 96 ASP A O 1
ATOM 771 N N . GLU A 1 97 ? 15.009 0.076 6.429 1.00 56.75 97 GLU A N 1
ATOM 772 C CA . GLU A 1 97 ? 16.015 1.096 6.105 1.00 56.75 97 GLU A CA 1
ATOM 773 C C . GLU A 1 97 ? 17.363 0.497 5.650 1.00 56.75 97 GLU A C 1
ATOM 775 O O . GLU A 1 97 ? 18.230 1.216 5.149 1.00 56.75 97 GLU A O 1
ATOM 780 N N . GLN A 1 98 ? 17.565 -0.809 5.837 1.00 59.28 98 GLN A N 1
ATOM 781 C CA . GLN A 1 98 ? 18.759 -1.553 5.456 1.00 59.28 98 GLN A CA 1
ATOM 782 C C . GLN A 1 98 ? 18.553 -2.383 4.174 1.00 59.28 98 GLN A C 1
ATOM 784 O O . GLN A 1 98 ? 19.495 -3.037 3.722 1.00 59.28 98 GLN A O 1
ATOM 789 N N . GLY A 1 99 ? 17.366 -2.328 3.559 1.00 58.84 99 GLY A N 1
ATOM 790 C CA . GLY A 1 99 ? 17.023 -3.070 2.345 1.00 58.84 99 GLY A CA 1
ATOM 791 C C . GLY A 1 99 ? 16.715 -4.551 2.583 1.00 58.84 99 GLY A C 1
ATOM 792 O O . GLY A 1 99 ? 16.690 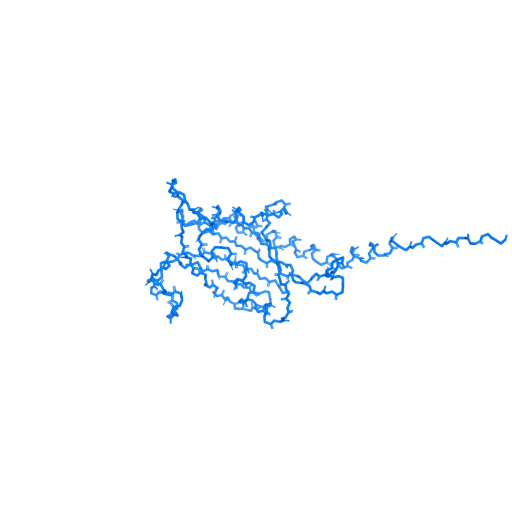-5.333 1.628 1.00 58.84 99 GLY A O 1
ATOM 793 N N . ASN A 1 100 ? 16.498 -4.974 3.832 1.00 64.31 100 ASN A N 1
ATOM 794 C CA . ASN A 1 100 ? 16.024 -6.323 4.118 1.00 64.31 100 ASN A CA 1
ATOM 795 C C . ASN A 1 100 ? 14.519 -6.389 3.908 1.00 64.31 100 ASN A C 1
ATOM 797 O O . ASN A 1 100 ? 13.789 -5.479 4.293 1.00 64.31 100 ASN A O 1
ATOM 801 N N . ILE A 1 101 ? 14.048 -7.503 3.347 1.00 63.88 101 ILE A N 1
ATOM 802 C CA . ILE A 1 101 ? 12.616 -7.752 3.213 1.00 63.88 101 ILE A CA 1
ATOM 803 C C . ILE A 1 101 ? 12.002 -7.874 4.612 1.00 63.88 101 ILE A C 1
ATOM 805 O O . ILE A 1 101 ? 12.246 -8.851 5.320 1.00 63.88 101 ILE A O 1
ATOM 809 N N . ILE A 1 102 ? 11.176 -6.892 4.957 1.00 62.41 102 ILE A N 1
ATOM 810 C CA . ILE A 1 102 ? 10.255 -6.900 6.089 1.00 62.41 102 ILE A CA 1
ATOM 811 C C . ILE A 1 102 ? 9.214 -7.976 5.803 1.00 62.41 102 ILE A C 1
ATOM 813 O O . ILE A 1 102 ? 8.537 -7.964 4.763 1.00 62.41 102 ILE A O 1
ATOM 817 N N . GLN A 1 103 ? 9.100 -8.928 6.721 1.00 59.66 103 GLN A N 1
ATOM 818 C CA . GLN A 1 103 ? 8.109 -9.986 6.596 1.00 59.66 103 GLN A CA 1
ATOM 819 C C . GLN A 1 103 ? 6.696 -9.424 6.801 1.00 59.66 103 GLN A C 1
ATOM 821 O O . GLN A 1 103 ? 6.485 -8.400 7.452 1.00 59.66 103 GLN A O 1
ATOM 826 N N . GLU A 1 104 ? 5.695 -10.052 6.175 1.00 56.53 104 GLU A N 1
ATOM 827 C CA . GLU A 1 104 ? 4.331 -9.504 6.151 1.00 56.53 104 GLU A CA 1
ATOM 828 C C . GLU A 1 104 ? 3.675 -9.375 7.539 1.00 56.53 104 GLU A C 1
ATOM 830 O O . GLU A 1 104 ? 2.661 -8.695 7.690 1.00 56.53 104 GLU A O 1
ATOM 835 N N . ASP A 1 105 ? 4.248 -10.019 8.550 1.00 57.56 105 ASP A N 1
ATOM 836 C CA . ASP A 1 105 ? 3.884 -9.949 9.961 1.00 57.56 105 ASP A CA 1
ATOM 837 C C . ASP A 1 105 ? 4.455 -8.725 10.702 1.00 57.56 105 ASP A C 1
ATOM 839 O O . ASP A 1 105 ? 3.965 -8.410 11.786 1.00 57.56 105 ASP A O 1
ATOM 843 N N . GLU A 1 106 ? 5.395 -7.979 10.112 1.00 55.97 106 GLU A N 1
ATOM 844 C CA . GLU A 1 106 ? 5.968 -6.745 10.680 1.00 55.97 106 GLU A CA 1
ATOM 845 C C . GLU A 1 106 ? 5.258 -5.461 10.198 1.00 55.97 106 GLU A C 1
ATOM 847 O O . GLU A 1 106 ? 5.084 -4.516 10.965 1.00 55.97 106 GLU A O 1
ATOM 852 N N . ILE A 1 107 ? 4.748 -5.425 8.960 1.00 56.91 107 ILE A N 1
ATOM 853 C CA . ILE A 1 107 ? 3.858 -4.360 8.417 1.00 56.91 107 ILE A CA 1
ATOM 854 C C . ILE A 1 107 ? 2.722 -3.962 9.379 1.00 56.91 107 ILE A C 1
ATOM 856 O O . ILE A 1 107 ? 2.430 -2.773 9.543 1.00 56.91 107 ILE A O 1
ATOM 860 N N . PRO A 1 108 ? 2.040 -4.920 10.021 1.00 57.47 108 PRO A N 1
ATOM 861 C CA . PRO A 1 108 ? 0.931 -4.626 10.897 1.00 57.47 108 PRO A CA 1
ATOM 862 C C . PRO A 1 108 ? 1.373 -3.957 12.199 1.00 57.47 108 PRO A C 1
ATOM 864 O O . PRO A 1 108 ? 0.556 -3.273 12.794 1.00 57.47 108 PRO A O 1
ATOM 867 N N . PHE A 1 109 ? 2.633 -4.093 12.628 1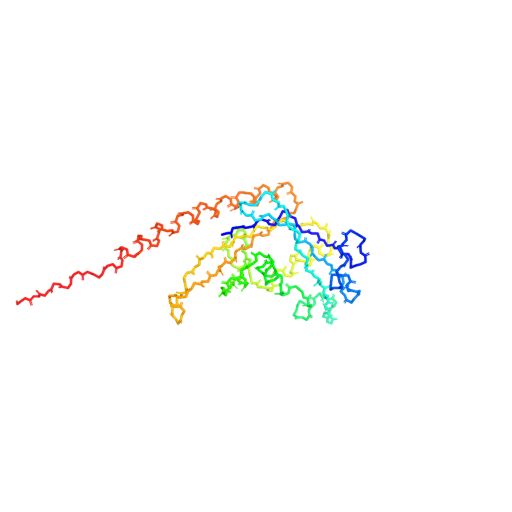.00 58.56 109 PHE A N 1
ATOM 868 C CA . PHE A 1 109 ? 3.170 -3.341 13.766 1.00 58.56 109 PHE A CA 1
ATOM 869 C C . PHE A 1 109 ? 3.256 -1.839 13.448 1.00 58.56 109 PHE A C 1
ATOM 871 O O . PHE A 1 109 ? 2.833 -1.010 14.253 1.00 58.56 109 PHE A O 1
ATOM 878 N N . TRP A 1 110 ? 3.691 -1.481 12.236 1.00 59.56 110 TRP A N 1
ATOM 879 C CA . TRP A 1 110 ? 3.711 -0.094 11.747 1.00 59.56 110 TRP A CA 1
ATOM 880 C C . TRP A 1 110 ? 2.307 0.484 11.569 1.00 59.56 110 TRP A C 1
ATOM 882 O O . TRP A 1 110 ? 2.021 1.597 12.006 1.00 59.56 110 TRP A O 1
ATOM 892 N N . LEU A 1 111 ? 1.400 -0.299 10.983 1.00 62.75 111 LEU A N 1
ATOM 893 C CA . LEU A 1 111 ? -0.012 0.070 10.877 1.00 62.75 111 LEU A CA 1
ATOM 894 C C . LEU A 1 111 ? -0.668 0.199 12.250 1.00 62.75 111 LEU A C 1
ATOM 896 O O . LEU A 1 111 ? -1.493 1.083 12.438 1.00 62.75 111 LEU A O 1
ATOM 900 N N . ASN A 1 112 ? -0.288 -0.636 13.216 1.00 60.03 112 ASN A N 1
ATOM 901 C CA . ASN A 1 112 ? -0.753 -0.516 14.591 1.00 60.03 112 ASN A CA 1
ATOM 902 C C . ASN A 1 112 ? -0.254 0.792 15.218 1.00 60.03 112 ASN A C 1
ATOM 904 O O . ASN A 1 112 ? -1.030 1.485 15.864 1.00 60.03 112 ASN A O 1
ATOM 908 N N . MET A 1 113 ? 0.997 1.195 14.969 1.00 58.19 113 MET A N 1
ATOM 909 C CA . MET A 1 113 ? 1.484 2.513 15.388 1.00 58.19 113 MET A CA 1
ATOM 910 C C . MET A 1 113 ? 0.698 3.666 14.755 1.00 58.19 113 MET A C 1
ATOM 912 O O . MET A 1 113 ? 0.400 4.633 15.454 1.00 58.19 113 MET A O 1
ATOM 916 N N . GLU A 1 114 ? 0.309 3.561 13.484 1.00 64.94 114 GLU A N 1
ATOM 917 C CA . GLU A 1 114 ? -0.547 4.562 12.841 1.00 64.94 114 GLU A CA 1
ATOM 918 C C . GLU A 1 114 ? -1.956 4.595 13.432 1.00 64.94 114 GLU A C 1
ATOM 920 O O . GLU A 1 114 ? -2.449 5.653 13.814 1.00 64.94 114 GLU A O 1
ATOM 925 N N . ILE A 1 115 ? -2.595 3.432 13.548 1.00 62.50 115 ILE A N 1
ATOM 926 C CA . ILE A 1 115 ? -3.961 3.294 14.061 1.00 62.50 115 ILE A CA 1
ATOM 927 C C . ILE A 1 115 ? -4.035 3.783 15.514 1.00 62.50 115 ILE A C 1
ATOM 929 O O . ILE A 1 115 ? -4.989 4.467 15.886 1.00 62.50 115 ILE A O 1
ATOM 933 N N . MET A 1 116 ? -3.017 3.482 16.326 1.00 59.56 116 MET A N 1
ATOM 934 C CA . MET A 1 116 ? -2.988 3.820 17.751 1.00 59.56 116 MET A CA 1
ATOM 935 C C . MET A 1 116 ? -2.531 5.259 18.018 1.00 59.56 116 MET A C 1
ATOM 937 O O . MET A 1 116 ? -3.059 5.895 18.929 1.00 59.56 116 MET A O 1
ATOM 941 N N . ASN A 1 117 ? -1.581 5.793 17.239 1.00 63.34 117 ASN A N 1
ATOM 942 C CA . ASN A 1 117 ? -0.952 7.089 17.530 1.00 63.34 117 ASN A CA 1
ATOM 943 C C . ASN A 1 117 ? -1.273 8.201 16.517 1.00 63.34 117 ASN A C 1
ATOM 945 O O . ASN A 1 117 ? -0.921 9.351 16.778 1.00 63.34 117 ASN A O 1
ATOM 949 N N . LYS A 1 118 ? -1.945 7.895 15.396 1.00 64.44 118 LYS A N 1
ATOM 950 C CA . LYS A 1 118 ? -2.320 8.842 14.324 1.00 64.44 118 LYS A CA 1
ATOM 951 C C . LYS A 1 118 ? -1.146 9.686 13.805 1.00 64.44 118 LYS A C 1
ATOM 953 O O . LYS A 1 118 ? -1.298 10.889 13.591 1.00 64.44 118 LYS A O 1
ATOM 958 N N . GLN A 1 119 ? 0.048 9.101 13.706 1.00 63.38 119 GLN A N 1
ATOM 959 C CA . GLN A 1 119 ? 1.279 9.853 13.425 1.00 63.38 119 GLN A CA 1
ATOM 960 C C . GLN A 1 119 ? 1.576 10.047 11.931 1.00 63.38 119 GLN A C 1
ATOM 962 O O . GLN A 1 119 ? 2.480 10.810 11.593 1.00 63.38 119 GLN A O 1
ATOM 967 N N . GLY A 1 120 ? 0.792 9.454 11.037 1.00 65.81 120 GLY A N 1
ATOM 968 C CA . GLY A 1 120 ? 1.068 9.360 9.612 1.00 65.81 120 GLY A CA 1
ATOM 969 C C . GLY A 1 120 ? 2.345 8.571 9.297 1.00 65.81 120 GLY A C 1
ATOM 970 O O . GLY A 1 120 ? 3.350 8.603 10.014 1.00 65.81 120 GLY A O 1
ATOM 971 N N . PHE A 1 121 ? 2.381 7.962 8.116 1.00 67.12 121 PHE A N 1
ATOM 972 C CA . PHE A 1 121 ? 3.624 7.469 7.523 1.00 67.12 121 PHE A CA 1
ATOM 973 C C . PHE A 1 121 ? 3.665 7.742 6.014 1.00 67.12 121 PHE A C 1
ATOM 975 O O . PHE A 1 121 ? 2.627 7.819 5.352 1.00 67.12 121 PHE A O 1
ATOM 982 N N . ARG A 1 122 ? 4.872 7.919 5.467 1.00 69.75 122 ARG A N 1
ATOM 983 C CA . ARG A 1 122 ? 5.143 7.994 4.023 1.00 69.75 122 ARG A CA 1
ATOM 984 C C . ARG A 1 122 ? 5.648 6.630 3.569 1.00 69.75 122 ARG A C 1
ATOM 986 O O . ARG A 1 122 ? 6.492 6.044 4.245 1.00 69.75 122 ARG A O 1
ATOM 993 N N . VAL A 1 123 ? 5.136 6.115 2.448 1.00 69.88 123 VAL A N 1
ATOM 994 C CA . VAL A 1 123 ? 5.588 4.826 1.900 1.00 69.88 123 VAL A CA 1
ATOM 995 C C . VAL A 1 123 ? 6.076 4.995 0.473 1.00 69.88 123 VAL A C 1
ATOM 997 O O . VAL A 1 123 ? 5.342 5.414 -0.409 1.00 69.88 123 VAL A O 1
ATOM 1000 N N . VAL A 1 124 ? 7.300 4.600 0.181 1.00 67.88 124 VAL A N 1
ATOM 1001 C CA . VAL A 1 124 ? 7.809 4.658 -1.192 1.00 67.88 124 VAL A CA 1
ATOM 1002 C C . VAL A 1 124 ? 7.622 3.295 -1.849 1.00 67.88 124 VAL A C 1
ATOM 1004 O O . VAL A 1 124 ? 8.105 2.311 -1.301 1.00 67.88 124 VAL A O 1
ATOM 1007 N N . VAL A 1 125 ? 6.929 3.208 -2.997 1.00 71.12 125 VAL A N 1
ATOM 1008 C CA . VAL A 1 125 ? 6.605 1.934 -3.671 1.00 71.12 125 VAL A CA 1
ATOM 1009 C C . VAL A 1 125 ? 7.307 1.802 -5.024 1.00 71.12 125 VAL A C 1
ATOM 1011 O O . VAL A 1 125 ? 6.953 2.396 -6.042 1.00 71.12 125 VAL A O 1
ATOM 1014 N N . PHE A 1 126 ? 8.276 0.907 -5.100 1.00 70.19 126 PHE A N 1
ATOM 1015 C CA . PHE A 1 126 ? 8.948 0.605 -6.356 1.00 70.19 126 PHE A CA 1
ATOM 1016 C C . PHE A 1 126 ? 8.367 -0.633 -6.988 1.00 70.19 126 PHE A C 1
ATOM 1018 O O . PHE A 1 126 ? 8.498 -1.703 -6.410 1.00 70.19 126 PHE A O 1
ATOM 1025 N N . VAL A 1 127 ? 7.804 -0.517 -8.194 1.00 71.50 127 VAL A N 1
ATOM 1026 C CA . VAL A 1 127 ? 7.392 -1.685 -8.978 1.00 71.50 127 VAL A CA 1
ATOM 1027 C C . VAL A 1 127 ? 8.272 -1.838 -10.216 1.00 71.50 127 VAL A C 1
ATOM 1029 O O . VAL A 1 127 ? 8.368 -0.956 -11.074 1.00 71.50 127 VAL A O 1
ATOM 1032 N N . TYR A 1 128 ? 8.929 -2.986 -10.334 1.00 71.12 128 TYR A N 1
ATOM 1033 C CA . TYR A 1 128 ? 9.831 -3.273 -11.444 1.00 71.12 128 TYR A CA 1
ATOM 1034 C C . TYR A 1 128 ? 9.625 -4.682 -11.986 1.00 71.12 128 TYR A C 1
ATOM 1036 O O . TYR A 1 128 ? 9.245 -5.615 -11.279 1.00 71.12 128 TYR A O 1
ATOM 10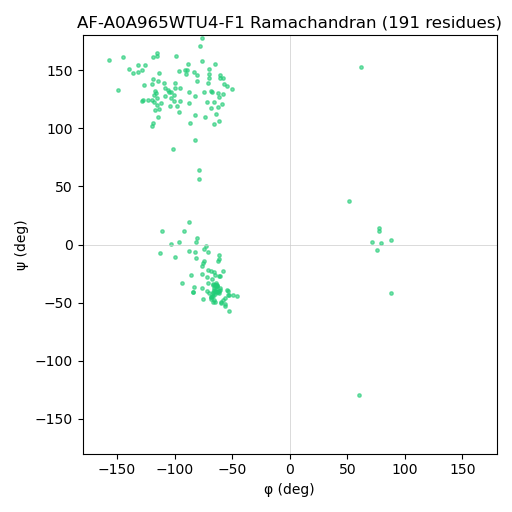44 N N . LYS A 1 129 ? 9.833 -4.822 -13.297 1.00 72.69 129 LYS A N 1
ATOM 1045 C CA . LYS A 1 129 ? 9.709 -6.097 -13.998 1.00 72.69 129 LYS A CA 1
ATOM 1046 C C . LYS A 1 129 ? 10.921 -6.961 -13.661 1.00 72.69 129 LYS A C 1
ATOM 1048 O O . LYS A 1 129 ? 12.054 -6.513 -13.796 1.00 72.69 129 LYS A O 1
ATOM 1053 N N . THR A 1 130 ? 10.684 -8.207 -13.282 1.00 71.75 130 THR A N 1
ATOM 1054 C CA . THR A 1 130 ? 11.723 -9.213 -13.063 1.00 71.75 130 THR A CA 1
ATOM 1055 C C . THR A 1 130 ? 11.426 -10.462 -13.889 1.00 71.75 130 THR A C 1
ATOM 1057 O O . THR A 1 130 ? 10.279 -10.721 -14.266 1.00 71.75 1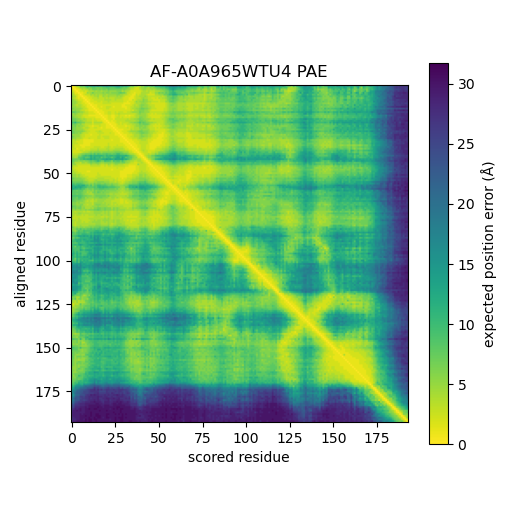30 THR A O 1
ATOM 1060 N N . GLU A 1 131 ? 12.459 -11.225 -14.220 1.00 72.69 131 GLU A N 1
ATOM 1061 C CA . GLU A 1 131 ? 12.317 -12.526 -14.870 1.00 72.69 131 GLU A CA 1
ATOM 1062 C C . GLU A 1 131 ? 12.341 -13.620 -13.802 1.00 72.69 131 GLU A C 1
ATOM 1064 O O . GLU A 1 131 ? 13.159 -13.581 -12.882 1.00 72.69 131 GLU A O 1
ATOM 1069 N N . GLY A 1 132 ? 11.420 -14.579 -13.899 1.00 64.19 132 GLY A N 1
ATOM 1070 C CA . GLY A 1 132 ? 11.401 -15.720 -12.995 1.00 64.19 132 GLY A CA 1
ATOM 1071 C C . GLY A 1 132 ? 12.634 -16.597 -13.167 1.00 64.19 132 GLY A C 1
ATOM 1072 O O . GLY A 1 132 ? 13.249 -16.648 -14.231 1.00 64.19 132 GLY A O 1
ATOM 1073 N N . THR A 1 133 ? 12.977 -17.320 -12.110 1.00 71.38 133 THR A N 1
ATOM 1074 C CA . THR A 1 133 ? 14.063 -18.304 -12.102 1.00 71.38 133 THR A CA 1
ATOM 1075 C C . THR A 1 133 ? 13.498 -19.709 -11.860 1.00 71.38 133 THR A C 1
ATOM 1077 O O . THR A 1 133 ? 12.339 -19.863 -11.467 1.00 71.38 133 THR A O 1
ATOM 1080 N N . GLY A 1 134 ? 14.292 -20.751 -12.136 1.00 75.88 134 GLY A N 1
ATOM 1081 C CA . GLY A 1 134 ? 13.873 -22.149 -11.958 1.00 75.88 134 GLY A CA 1
ATOM 1082 C C . GLY A 1 134 ? 12.655 -22.513 -12.814 1.00 75.88 134 GLY A C 1
ATOM 1083 O O . GLY A 1 134 ? 12.622 -22.201 -14.004 1.00 75.88 134 GLY A O 1
ATOM 1084 N N . ASP A 1 135 ? 11.629 -23.102 -12.194 1.00 67.44 135 ASP A N 1
ATOM 1085 C CA . ASP A 1 135 ? 10.361 -23.502 -12.837 1.00 67.44 135 ASP A CA 1
ATOM 1086 C C . ASP A 1 135 ? 9.566 -22.329 -13.450 1.00 67.44 135 ASP A C 1
ATOM 1088 O O . ASP A 1 135 ? 8.575 -22.516 -14.164 1.00 67.44 135 ASP A O 1
ATOM 1092 N N . TYR A 1 136 ? 9.996 -21.096 -13.176 1.00 61.62 136 TYR A N 1
ATOM 1093 C CA . TYR A 1 136 ? 9.398 -19.866 -13.682 1.00 61.62 136 TYR A CA 1
ATOM 1094 C C . TYR A 1 136 ? 10.292 -19.127 -14.694 1.00 61.62 136 TYR A C 1
ATOM 1096 O O . TYR A 1 136 ? 9.984 -17.987 -15.045 1.00 61.62 136 TYR A O 1
ATOM 1104 N N . ALA A 1 137 ? 11.370 -19.753 -15.181 1.00 71.94 137 ALA A N 1
ATOM 1105 C CA . ALA A 1 137 ? 12.234 -19.193 -16.222 1.00 71.94 137 ALA A CA 1
ATOM 1106 C C . ALA A 1 137 ? 11.440 -18.785 -17.480 1.00 71.94 137 ALA A C 1
ATOM 1108 O O . ALA A 1 137 ? 10.537 -19.498 -17.920 1.00 71.94 137 ALA A O 1
ATOM 1109 N N . GLY A 1 138 ? 11.751 -17.613 -18.046 1.00 64.56 138 GLY A N 1
ATOM 1110 C CA . GLY A 1 138 ? 11.043 -17.043 -19.200 1.00 64.56 138 GLY A CA 1
ATOM 1111 C C . GLY A 1 138 ? 9.673 -16.424 -18.890 1.00 64.56 138 GLY A C 1
ATOM 1112 O O . GLY A 1 138 ? 9.064 -15.819 -19.773 1.00 64.56 138 GLY A O 1
ATOM 1113 N N . LYS A 1 139 ? 9.178 -16.525 -17.648 1.00 66.44 139 LYS A N 1
ATOM 1114 C CA . LYS A 1 139 ? 8.001 -15.774 -17.190 1.00 66.44 139 LYS A CA 1
ATOM 1115 C C . LYS A 1 139 ? 8.436 -14.435 -16.608 1.00 66.44 139 LYS A C 1
ATOM 1117 O O . LYS A 1 139 ? 9.487 -14.318 -15.980 1.00 66.44 139 LYS A O 1
ATOM 1122 N N . HIS A 1 140 ? 7.598 -13.424 -16.790 1.00 67.44 140 HIS A N 1
ATOM 1123 C CA . HIS A 1 140 ? 7.830 -12.098 -16.239 1.00 67.44 140 HIS A CA 1
ATOM 1124 C C . HIS A 1 140 ? 6.908 -11.832 -15.058 1.00 67.44 140 HIS A C 1
ATOM 1126 O O . HIS A 1 140 ? 5.698 -12.042 -15.137 1.00 67.44 140 HIS A O 1
ATOM 1132 N N . PHE A 1 141 ? 7.496 -11.325 -13.985 1.00 65.19 141 PHE A N 1
ATOM 1133 C CA . PHE A 1 141 ? 6.811 -10.938 -12.763 1.00 65.19 141 PHE A CA 1
ATOM 1134 C C . PHE A 1 141 ? 7.028 -9.450 -12.530 1.00 65.19 141 PHE A C 1
ATOM 1136 O O . PHE A 1 141 ? 7.964 -8.856 -13.070 1.00 65.19 141 PHE A O 1
ATOM 1143 N N . PHE A 1 142 ? 6.182 -8.854 -11.703 1.00 67.62 142 PHE A N 1
ATOM 1144 C CA . PHE A 1 142 ? 6.490 -7.566 -11.101 1.00 67.62 142 PHE A CA 1
ATOM 1145 C C . PHE A 1 142 ? 6.912 -7.805 -9.662 1.00 67.62 142 PHE A C 1
ATOM 1147 O O . PHE A 1 142 ? 6.241 -8.533 -8.935 1.00 67.62 142 PHE A O 1
ATOM 1154 N N . ARG A 1 143 ? 8.026 -7.209 -9.258 1.00 66.50 143 ARG A N 1
ATOM 1155 C CA . ARG A 1 143 ? 8.386 -7.081 -7.850 1.00 66.50 143 ARG A CA 1
ATOM 1156 C C . ARG A 1 143 ? 8.017 -5.694 -7.385 1.00 66.50 143 ARG A C 1
ATOM 1158 O O . ARG A 1 143 ? 8.202 -4.734 -8.126 1.00 66.50 143 ARG A O 1
ATOM 1165 N N . CYS A 1 144 ? 7.481 -5.628 -6.181 1.00 67.12 144 CYS A N 1
ATOM 1166 C CA . CYS A 1 144 ? 7.156 -4.404 -5.491 1.00 67.12 144 CYS A CA 1
ATOM 1167 C C . CYS A 1 144 ? 7.987 -4.330 -4.211 1.00 67.12 144 CYS A C 1
ATOM 1169 O O . CYS A 1 144 ? 7.859 -5.215 -3.375 1.00 67.12 144 CYS A O 1
ATOM 1171 N N . SER A 1 145 ? 8.773 -3.275 -4.048 1.00 66.50 145 SER A N 1
ATOM 1172 C CA . SER A 1 145 ? 9.498 -2.956 -2.813 1.00 66.50 145 SER A CA 1
ATOM 1173 C C . SER A 1 145 ? 8.832 -1.752 -2.160 1.00 66.50 145 SER A C 1
ATOM 1175 O O . SER A 1 145 ? 8.483 -0.805 -2.870 1.00 66.50 145 SER A O 1
ATOM 1177 N N . ARG A 1 146 ? 8.605 -1.787 -0.843 1.00 72.88 146 ARG A N 1
ATOM 1178 C CA . ARG A 1 146 ? 7.966 -0.687 -0.108 1.00 72.88 146 ARG A CA 1
ATOM 1179 C C . ARG A 1 146 ? 8.774 -0.259 1.090 1.00 72.88 146 ARG A C 1
ATOM 1181 O O . ARG A 1 146 ? 8.977 -1.064 1.986 1.00 72.88 146 ARG A O 1
ATOM 1188 N N . PHE A 1 147 ? 9.123 1.011 1.140 1.00 69.62 147 PHE A N 1
ATOM 1189 C CA . PHE A 1 147 ? 9.891 1.579 2.238 1.00 69.62 147 PHE A CA 1
ATOM 1190 C C . PHE A 1 147 ? 8.990 2.468 3.082 1.00 69.62 147 PHE A C 1
ATOM 1192 O O . PHE A 1 147 ? 8.316 3.325 2.518 1.00 69.62 147 PHE A O 1
ATOM 1199 N N . ILE A 1 148 ? 8.945 2.258 4.397 1.00 71.88 148 ILE A N 1
ATOM 1200 C CA . ILE A 1 148 ? 8.074 3.005 5.315 1.00 71.88 148 ILE A CA 1
ATOM 1201 C C . ILE A 1 148 ? 8.913 4.017 6.094 1.00 71.88 148 ILE A C 1
ATOM 1203 O O . ILE A 1 148 ? 9.919 3.650 6.691 1.00 71.88 148 ILE A O 1
ATOM 1207 N N . TYR A 1 149 ? 8.459 5.269 6.142 1.00 73.69 149 TYR A N 1
ATOM 1208 C CA . TYR A 1 149 ? 9.085 6.340 6.916 1.00 73.69 149 TYR A CA 1
ATOM 1209 C C . TYR A 1 149 ? 8.040 7.096 7.744 1.00 73.69 149 TYR A C 1
ATOM 1211 O O . TYR A 1 149 ? 6.903 7.255 7.292 1.00 73.69 149 TYR A O 1
ATOM 1219 N N . PRO A 1 150 ? 8.396 7.626 8.927 1.00 71.06 150 PRO A N 1
ATOM 1220 C CA . PRO A 1 150 ? 7.510 8.507 9.685 1.00 71.06 150 PRO A CA 1
ATOM 1221 C C . PRO A 1 150 ? 7.110 9.740 8.867 1.00 71.06 150 PRO A C 1
ATOM 1223 O O . PRO A 1 150 ? 7.950 10.308 8.165 1.00 71.06 150 PRO A O 1
ATOM 1226 N N . ASN A 1 151 ? 5.870 10.221 9.006 1.00 72.94 151 ASN A N 1
ATOM 1227 C CA . ASN A 1 151 ? 5.412 11.438 8.325 1.00 72.94 151 ASN A CA 1
ATOM 1228 C C . ASN A 1 151 ? 5.905 12.727 9.020 1.00 72.94 151 ASN A C 1
ATOM 1230 O O . ASN A 1 151 ? 5.134 13.584 9.444 1.00 72.94 151 ASN A O 1
ATOM 1234 N N . THR A 1 152 ? 7.223 12.843 9.171 1.00 75.56 152 THR A N 1
ATOM 1235 C CA . THR A 1 152 ? 7.924 14.021 9.698 1.00 75.56 152 THR A CA 1
ATOM 1236 C C . THR A 1 152 ? 8.809 14.617 8.608 1.00 75.56 152 THR A C 1
ATOM 1238 O O . THR A 1 152 ? 9.157 13.920 7.659 1.00 75.56 152 THR A O 1
ATOM 1241 N N . GLU A 1 153 ? 9.242 15.874 8.743 1.00 79.19 153 GLU A N 1
ATOM 1242 C CA . GLU A 1 153 ? 10.177 16.488 7.780 1.00 79.19 153 GLU A CA 1
ATOM 1243 C C . GLU A 1 153 ? 11.446 15.642 7.572 1.00 79.19 153 GLU A C 1
ATOM 1245 O O . GLU A 1 153 ? 11.908 15.464 6.445 1.00 79.19 153 GLU A O 1
ATOM 1250 N N . ALA A 1 154 ? 11.978 15.058 8.651 1.00 78.62 154 ALA A N 1
ATOM 1251 C CA . ALA A 1 154 ? 13.142 14.180 8.594 1.00 78.62 154 ALA A CA 1
ATOM 1252 C C . ALA A 1 154 ? 12.842 12.857 7.871 1.00 78.62 154 ALA A C 1
ATOM 1254 O O . ALA A 1 154 ? 13.632 12.431 7.029 1.00 78.62 154 ALA A O 1
ATOM 1255 N N . GLY A 1 155 ? 11.698 12.228 8.165 1.00 73.25 155 GLY A N 1
ATOM 1256 C CA . GLY A 1 155 ? 11.266 11.002 7.488 1.00 73.25 155 GLY A CA 1
ATOM 1257 C C . GLY A 1 155 ? 10.989 11.224 5.999 1.00 73.25 155 GLY A C 1
ATOM 1258 O O . GLY A 1 155 ? 11.392 10.412 5.174 1.00 73.25 155 GLY A O 1
ATOM 1259 N N . ILE A 1 156 ? 10.411 12.374 5.643 1.00 74.06 156 ILE A N 1
ATOM 1260 C CA . ILE A 1 156 ? 10.209 12.822 4.259 1.00 74.06 156 ILE A CA 1
ATOM 1261 C C . ILE A 1 156 ? 11.544 12.946 3.518 1.00 74.06 156 ILE A C 1
ATOM 1263 O O . ILE A 1 156 ? 11.691 12.399 2.427 1.00 74.06 156 ILE A O 1
ATOM 1267 N N . ALA A 1 157 ? 12.529 13.630 4.103 1.00 79.56 157 ALA A N 1
ATOM 1268 C CA . ALA A 1 157 ? 13.842 13.781 3.481 1.00 79.56 157 ALA A CA 1
ATOM 1269 C C . ALA A 1 157 ? 14.562 12.430 3.306 1.00 79.56 157 ALA A C 1
ATOM 1271 O O . ALA A 1 157 ? 15.274 12.225 2.321 1.00 79.56 157 ALA A O 1
ATOM 1272 N N . TYR A 1 158 ? 14.368 11.500 4.246 1.00 79.12 158 TYR A N 1
ATOM 1273 C CA . TYR A 1 158 ? 14.906 10.144 4.147 1.00 79.12 158 TYR A CA 1
ATOM 1274 C C . TYR A 1 158 ? 14.238 9.340 3.031 1.00 79.12 158 TYR A C 1
ATOM 1276 O O . TYR A 1 158 ? 14.940 8.727 2.227 1.00 79.12 158 TYR A O 1
ATOM 1284 N N . ALA A 1 159 ? 12.908 9.408 2.940 1.00 74.25 159 ALA A N 1
ATOM 1285 C CA . ALA A 1 159 ? 12.131 8.771 1.884 1.00 74.25 159 ALA A CA 1
ATOM 1286 C C . ALA A 1 159 ? 12.599 9.218 0.493 1.00 74.25 159 ALA A C 1
ATOM 1288 O O . ALA A 1 159 ? 12.851 8.381 -0.369 1.00 74.25 159 ALA A O 1
ATOM 1289 N N . GLU A 1 160 ? 12.803 10.523 0.301 1.00 77.44 160 GLU A N 1
ATOM 1290 C CA . GLU A 1 160 ? 13.283 11.098 -0.962 1.00 77.44 160 GLU A CA 1
ATOM 1291 C C . GLU A 1 160 ? 14.688 10.588 -1.333 1.00 77.44 160 GLU A C 1
ATOM 1293 O O . GLU A 1 160 ? 14.983 10.254 -2.482 1.00 77.44 160 GLU A O 1
ATOM 1298 N N . LYS A 1 161 ? 15.576 10.485 -0.339 1.00 82.31 161 LYS A N 1
ATOM 1299 C CA . LYS A 1 161 ? 16.945 10.003 -0.537 1.00 82.31 161 LYS A CA 1
ATOM 1300 C C . LYS A 1 161 ? 16.986 8.520 -0.902 1.00 82.31 161 LYS A C 1
ATOM 1302 O O . LYS A 1 161 ? 17.733 8.140 -1.804 1.00 82.31 161 LYS A O 1
ATOM 1307 N N . GLU A 1 162 ? 16.229 7.684 -0.197 1.00 74.94 162 GLU A N 1
ATOM 1308 C CA . GLU A 1 162 ? 16.129 6.255 -0.510 1.00 74.94 162 GLU A CA 1
ATOM 1309 C C . GLU A 1 162 ? 15.429 6.033 -1.849 1.00 74.94 162 GLU A C 1
ATOM 1311 O O . GLU A 1 162 ? 15.857 5.180 -2.630 1.00 74.94 162 GLU A O 1
ATOM 1316 N N . TYR A 1 163 ? 14.449 6.882 -2.181 1.00 74.62 163 TYR A N 1
ATOM 1317 C CA . TYR A 1 163 ? 13.839 6.878 -3.499 1.00 74.62 163 TYR A CA 1
ATOM 1318 C C . TYR A 1 163 ? 14.904 7.060 -4.593 1.00 74.62 163 TYR A C 1
ATOM 1320 O O . TYR A 1 163 ? 15.024 6.228 -5.495 1.00 74.62 163 TYR A O 1
ATOM 1328 N N . GLN A 1 164 ? 15.759 8.079 -4.463 1.00 76.88 164 GLN A N 1
ATOM 1329 C CA . GLN A 1 164 ? 16.828 8.337 -5.429 1.00 76.88 164 GLN A CA 1
ATOM 1330 C C . GLN A 1 164 ? 17.862 7.200 -5.510 1.00 76.88 164 GLN A C 1
ATOM 1332 O O . GLN A 1 164 ? 18.276 6.820 -6.603 1.00 76.88 164 GLN A O 1
ATOM 1337 N N . LYS A 1 165 ? 18.265 6.606 -4.382 1.00 79.06 165 LYS A N 1
ATOM 1338 C CA . LYS A 1 165 ? 19.204 5.468 -4.393 1.00 79.06 165 LYS A CA 1
ATOM 1339 C C . LYS A 1 165 ? 18.643 4.259 -5.137 1.00 79.06 165 LYS A C 1
ATOM 1341 O O . LYS A 1 165 ? 19.372 3.599 -5.878 1.00 79.06 165 LYS A O 1
ATOM 1346 N N . GLN A 1 166 ? 17.361 3.965 -4.939 1.00 74.06 166 GLN A N 1
ATOM 1347 C CA . GLN A 1 166 ? 16.723 2.824 -5.582 1.00 74.06 166 GLN A CA 1
ATOM 1348 C C . GLN A 1 166 ? 16.528 3.059 -7.083 1.00 74.06 166 GLN A C 1
ATOM 1350 O O . GLN A 1 166 ? 16.659 2.120 -7.872 1.00 74.06 166 GLN A O 1
ATOM 1355 N N . LEU A 1 167 ? 16.293 4.310 -7.500 1.00 72.12 167 LEU A N 1
ATOM 1356 C CA . LEU A 1 167 ? 16.358 4.696 -8.911 1.00 72.12 167 LEU A CA 1
ATOM 1357 C C . LEU A 1 167 ? 17.728 4.361 -9.511 1.00 72.12 167 LEU A C 1
ATOM 1359 O O . LEU A 1 167 ? 17.794 3.616 -10.492 1.00 72.12 167 LEU A O 1
ATOM 1363 N N . ASP A 1 168 ? 18.807 4.819 -8.875 1.00 78.94 168 ASP A N 1
ATOM 1364 C CA . ASP A 1 168 ? 20.174 4.583 -9.346 1.00 78.94 168 ASP A CA 1
ATOM 1365 C C . ASP A 1 168 ? 20.516 3.081 -9.417 1.00 78.94 168 ASP A C 1
ATOM 1367 O O . ASP A 1 168 ? 21.232 2.638 -10.319 1.00 78.94 168 ASP A O 1
ATOM 1371 N N . TYR A 1 169 ? 20.028 2.277 -8.465 1.00 73.12 169 TYR A N 1
ATOM 1372 C CA . TYR A 1 169 ? 20.212 0.822 -8.459 1.00 73.12 169 TYR A CA 1
ATOM 1373 C C . TYR A 1 169 ? 19.489 0.144 -9.632 1.00 73.12 169 TYR A C 1
ATOM 1375 O O . TYR A 1 169 ? 20.081 -0.659 -10.360 1.00 73.12 169 TYR A O 1
ATOM 1383 N N . LEU A 1 170 ? 18.219 0.490 -9.858 1.00 68.06 170 LEU A N 1
ATOM 1384 C CA . LEU A 1 170 ? 17.421 -0.076 -10.948 1.00 68.06 170 LEU A CA 1
ATOM 1385 C C . LEU A 1 170 ? 17.977 0.296 -12.329 1.00 68.06 170 LEU A C 1
ATOM 1387 O O . LEU A 1 170 ? 17.918 -0.521 -13.249 1.00 68.06 170 LEU A O 1
ATOM 1391 N N . GLU A 1 171 ? 18.563 1.484 -12.481 1.00 70.75 171 GLU A N 1
ATOM 1392 C CA . GLU A 1 171 ? 19.249 1.888 -13.715 1.00 70.75 171 GLU A CA 1
ATOM 1393 C C . GLU A 1 171 ? 20.530 1.081 -13.985 1.00 70.75 171 GLU A C 1
ATOM 1395 O O . GLU A 1 171 ? 20.889 0.850 -15.144 1.00 70.75 171 GLU A O 1
ATOM 1400 N N . LYS A 1 172 ? 21.205 0.600 -12.932 1.00 69.94 172 LYS A N 1
ATOM 1401 C CA . LYS A 1 172 ? 22.441 -0.200 -13.023 1.00 69.94 172 LYS A CA 1
ATOM 1402 C C . LYS A 1 172 ? 22.192 -1.700 -13.203 1.00 69.94 172 LYS A C 1
ATOM 1404 O O . LYS A 1 172 ? 23.011 -2.370 -13.839 1.00 69.94 172 LYS A O 1
ATOM 1409 N N . GLN A 1 173 ? 21.051 -2.232 -12.755 1.00 64.00 173 GLN A N 1
ATOM 1410 C CA . GLN A 1 173 ? 20.695 -3.656 -12.910 1.00 64.00 173 GLN A CA 1
ATOM 1411 C C . GLN A 1 173 ? 20.864 -4.223 -14.340 1.00 64.00 173 GLN A C 1
ATOM 1413 O O . GLN A 1 173 ? 21.418 -5.318 -14.489 1.00 64.00 173 GLN A O 1
ATOM 1418 N N . PRO A 1 174 ? 20.456 -3.529 -15.425 1.00 57.66 174 PRO A N 1
ATOM 1419 C CA . PRO A 1 174 ? 20.658 -4.013 -16.790 1.00 57.66 174 PRO A CA 1
ATOM 1420 C C . PRO A 1 174 ? 22.133 -4.219 -17.162 1.00 57.66 174 PRO A C 1
ATOM 1422 O O . PRO A 1 174 ? 22.432 -5.032 -18.041 1.00 57.66 174 PRO A O 1
ATOM 1425 N N . GLN A 1 175 ? 23.057 -3.484 -16.535 1.00 51.00 175 GLN A N 1
ATOM 1426 C CA . GLN A 1 175 ? 24.497 -3.577 -16.787 1.00 51.00 175 GLN A CA 1
ATOM 1427 C C . GLN A 1 175 ? 25.139 -4.712 -15.981 1.00 51.00 175 GLN A C 1
ATOM 1429 O O . GLN A 1 175 ? 25.927 -5.478 -16.538 1.00 51.00 175 GLN A O 1
ATOM 1434 N N . GLU A 1 176 ? 24.736 -4.894 -14.724 1.00 45.62 176 GLU A N 1
ATOM 1435 C CA . GLU A 1 176 ? 25.223 -5.982 -13.864 1.00 45.62 176 GLU A CA 1
ATOM 1436 C C . GLU A 1 176 ? 24.766 -7.361 -14.367 1.00 45.62 176 GLU A C 1
ATOM 1438 O O . GLU A 1 176 ? 25.569 -8.292 -14.448 1.00 45.62 176 GLU A O 1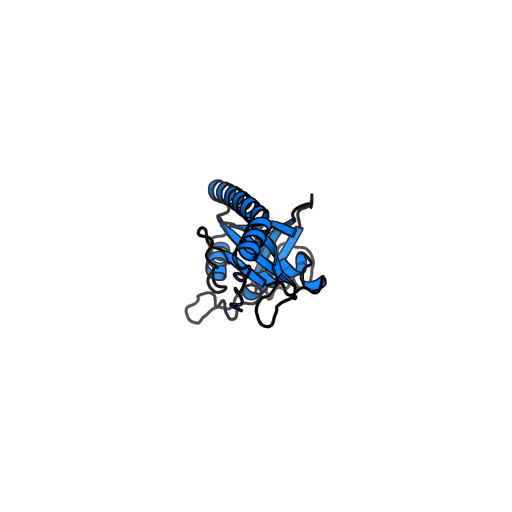
ATOM 1443 N N . ILE A 1 177 ? 23.516 -7.486 -14.833 1.00 46.00 177 ILE A N 1
ATOM 1444 C CA . ILE A 1 177 ? 23.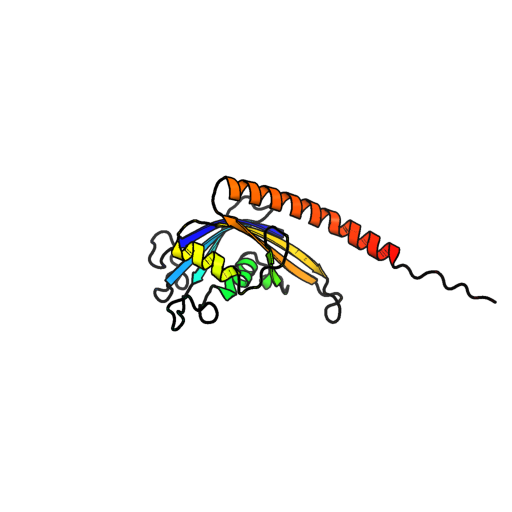001 -8.725 -15.447 1.00 46.00 177 ILE A CA 1
ATOM 1445 C C . ILE A 1 177 ? 23.765 -9.059 -16.743 1.00 46.00 177 ILE A C 1
ATOM 1447 O O . ILE A 1 177 ? 24.024 -10.232 -17.031 1.00 46.00 177 ILE A O 1
ATOM 1451 N N . LYS A 1 178 ? 24.166 -8.050 -17.532 1.00 39.62 178 LYS A N 1
ATOM 1452 C CA . LYS A 1 178 ? 24.995 -8.246 -18.737 1.00 39.62 178 LYS A CA 1
ATOM 1453 C C . LYS A 1 178 ? 26.428 -8.659 -18.390 1.00 39.62 178 LYS A C 1
ATOM 1455 O O . LYS A 1 178 ? 26.950 -9.567 -19.036 1.00 39.62 178 LYS A O 1
ATOM 1460 N N . GLN A 1 179 ? 27.040 -8.052 -17.373 1.00 37.81 179 GLN A N 1
ATOM 1461 C CA . GLN A 1 179 ? 28.380 -8.426 -16.905 1.00 37.81 179 GLN A CA 1
ATOM 1462 C C . GLN A 1 179 ? 28.415 -9.843 -16.319 1.00 37.81 179 GLN A C 1
ATOM 1464 O O . GLN A 1 179 ? 29.300 -10.617 -16.677 1.00 37.81 179 GLN A O 1
ATOM 1469 N N . HIS A 1 180 ? 27.422 -10.231 -15.513 1.00 36.69 180 HIS A N 1
ATOM 1470 C CA . HIS A 1 180 ? 27.311 -11.594 -14.977 1.00 36.69 180 HIS A CA 1
ATOM 1471 C C . HIS A 1 180 ? 27.093 -12.657 -16.068 1.00 36.69 180 HIS A C 1
ATOM 1473 O O . HIS A 1 180 ? 27.629 -13.761 -15.971 1.00 36.69 180 HIS A O 1
ATOM 1479 N N . LYS A 1 181 ? 26.356 -12.343 -17.144 1.00 40.16 181 LYS A N 1
ATOM 1480 C CA . LYS A 1 181 ? 26.215 -13.252 -18.299 1.00 40.16 181 LYS A CA 1
ATOM 1481 C C . LYS A 1 181 ? 27.498 -13.358 -19.137 1.00 40.16 181 LYS A C 1
ATOM 1483 O O . LYS A 1 181 ? 27.731 -14.400 -19.742 1.00 40.16 181 LYS A O 1
ATOM 1488 N N . GLN A 1 182 ? 28.343 -12.323 -19.168 1.00 40.97 182 GLN A N 1
ATOM 1489 C CA . GLN A 1 182 ? 29.642 -12.369 -19.853 1.00 40.97 182 GLN A CA 1
ATOM 1490 C C . GLN A 1 182 ? 30.697 -13.164 -19.072 1.00 40.97 182 GLN A C 1
ATOM 1492 O O . GLN A 1 182 ? 31.469 -13.903 -19.679 1.00 40.97 182 GLN A O 1
ATOM 1497 N N . THR A 1 183 ? 30.712 -13.082 -17.740 1.00 41.47 183 THR A N 1
ATOM 1498 C CA . THR A 1 183 ? 31.659 -13.835 -16.894 1.00 41.47 183 THR A CA 1
ATOM 1499 C C . THR A 1 183 ? 31.313 -15.320 -16.748 1.00 41.47 183 THR A C 1
ATOM 1501 O O . THR A 1 183 ? 32.186 -16.109 -16.392 1.00 41.47 183 THR A O 1
ATOM 1504 N N . GLN A 1 184 ? 30.084 -15.730 -17.082 1.00 40.75 184 GLN A N 1
ATOM 1505 C CA . GLN A 1 184 ? 29.652 -17.135 -17.124 1.00 40.75 184 GLN A CA 1
ATOM 1506 C C . GLN A 1 184 ? 29.808 -17.809 -18.501 1.00 40.75 184 GLN A C 1
ATOM 1508 O O . GLN A 1 184 ? 29.306 -18.918 -18.698 1.00 40.75 184 GLN A O 1
ATOM 1513 N N . GLN A 1 185 ? 30.508 -17.197 -19.465 1.00 38.56 185 GLN A N 1
ATOM 1514 C CA . GLN A 1 185 ? 30.853 -17.918 -20.693 1.00 38.56 185 GLN A CA 1
ATOM 1515 C C . GLN A 1 185 ? 31.734 -19.140 -20.356 1.00 38.56 185 GLN A C 1
ATOM 1517 O O . GLN A 1 185 ? 32.758 -18.989 -19.682 1.00 38.56 185 GLN A O 1
ATOM 1522 N N . PRO A 1 186 ? 31.369 -20.360 -20.799 1.00 43.38 186 PRO A N 1
ATOM 1523 C CA . PRO A 1 186 ? 32.166 -21.546 -20.523 1.00 43.38 186 PRO A CA 1
ATOM 1524 C C . PRO A 1 186 ? 33.546 -21.397 -21.167 1.00 43.38 186 PRO A C 1
ATOM 1526 O O . PRO A 1 186 ? 33.661 -21.064 -22.349 1.00 43.38 186 PRO A O 1
ATOM 1529 N N . LYS A 1 187 ? 34.606 -21.656 -20.386 1.00 49.75 187 LYS A N 1
ATOM 1530 C CA . LYS A 1 187 ? 35.977 -21.733 -20.908 1.00 49.75 187 LYS A CA 1
ATOM 1531 C C . LYS A 1 187 ? 35.990 -22.668 -22.126 1.00 49.75 187 LYS A C 1
ATOM 1533 O O . LYS A 1 187 ? 35.430 -23.763 -22.034 1.00 49.75 187 LYS A O 1
ATOM 15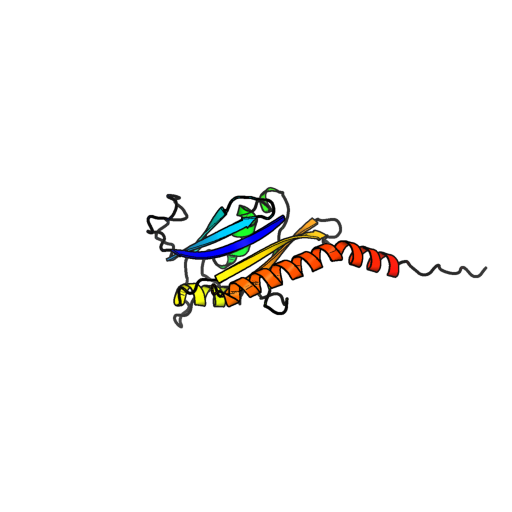38 N N . PRO A 1 188 ? 36.633 -22.283 -23.243 1.00 43.91 188 PRO A N 1
ATOM 1539 C CA . PRO A 1 188 ? 36.706 -23.140 -24.415 1.00 43.91 188 PRO A CA 1
ATOM 1540 C C . PRO A 1 188 ? 37.388 -24.452 -24.026 1.00 43.91 188 PRO A C 1
ATOM 1542 O O . PRO A 1 188 ? 38.525 -24.462 -23.546 1.00 43.91 188 PRO A O 1
ATOM 1545 N N . VAL A 1 189 ? 36.675 -25.563 -24.208 1.00 48.19 189 VAL A N 1
ATOM 1546 C CA . VAL A 1 189 ? 37.226 -26.904 -24.018 1.00 48.19 189 VAL A CA 1
ATOM 1547 C C . VAL A 1 189 ? 38.296 -27.096 -25.088 1.00 48.19 189 VAL A C 1
ATOM 1549 O O . VAL A 1 189 ? 37.983 -27.300 -26.261 1.00 48.19 189 VAL A O 1
ATOM 1552 N N . LYS A 1 190 ? 39.572 -26.995 -24.696 1.00 42.47 190 LYS A N 1
ATOM 1553 C CA . LYS A 1 190 ? 40.689 -27.408 -25.548 1.00 42.47 190 LYS A CA 1
ATOM 1554 C C . LYS A 1 190 ? 40.522 -28.900 -25.822 1.00 42.47 190 LYS A C 1
ATOM 1556 O O . LYS A 1 190 ? 40.732 -29.718 -24.933 1.00 42.47 190 LYS A O 1
ATOM 1561 N N . ARG A 1 191 ? 40.121 -29.250 -27.044 1.00 44.94 191 ARG A N 1
ATOM 1562 C CA . ARG A 1 191 ? 40.246 -30.620 -27.540 1.00 44.94 191 ARG A CA 1
ATOM 1563 C C . ARG A 1 191 ? 41.723 -30.859 -27.833 1.00 44.94 191 ARG A C 1
ATOM 1565 O O . ARG A 1 191 ? 42.265 -30.255 -28.754 1.00 44.94 191 ARG A O 1
ATOM 1572 N N . THR A 1 192 ? 42.365 -31.683 -27.016 1.00 44.59 192 THR A N 1
ATOM 1573 C CA . THR A 1 192 ? 43.662 -32.271 -27.353 1.00 44.59 192 THR A CA 1
ATOM 1574 C C . THR A 1 192 ? 43.407 -33.321 -28.434 1.00 44.59 192 THR A C 1
ATOM 1576 O O . THR A 1 192 ? 42.549 -34.183 -28.241 1.00 44.59 192 THR A O 1
ATOM 1579 N N . ILE A 1 193 ? 44.068 -33.163 -29.581 1.00 49.31 193 ILE A N 1
ATOM 1580 C CA . ILE A 1 193 ? 44.077 -34.120 -30.699 1.00 49.31 193 ILE A CA 1
ATOM 1581 C C . ILE A 1 193 ? 45.086 -35.217 -30.375 1.00 49.31 193 ILE A C 1
ATOM 1583 O O . ILE A 1 193 ? 46.160 -34.851 -29.844 1.00 49.31 193 ILE A O 1
#

Solvent-accessible surface area (backbone atoms only — not comparable to full-atom values): 10887 Å² total; per-residue (Å²): 104,39,32,38,29,72,37,42,47,80,39,51,31,82,45,82,88,53,70,100,40,71,75,53,42,34,80,84,33,65,31,26,38,34,37,37,29,33,42,62,98,47,99,53,79,42,80,45,79,44,43,25,30,81,31,66,40,98,88,69,45,78,26,64,90,73,20,42,42,69,82,43,48,59,57,51,54,41,44,74,74,43,45,54,82,70,75,37,66,68,48,69,41,36,28,48,101,84,69,47,75,43,52,84,80,52,57,56,55,58,50,46,48,34,75,74,64,71,57,40,35,25,35,44,35,44,34,45,82,42,72,38,64,77,101,37,52,93,41,67,31,34,42,30,45,29,38,78,31,52,59,41,78,67,29,50,57,47,50,55,51,52,50,52,53,52,51,58,48,61,70,44,46,70,54,52,58,51,50,55,58,61,74,64,59,76,76,82,80,80,78,82,128